Protein AF-A0A2U0S484-F1 (afdb_monomer_lite)

Structure (mmCIF, N/CA/C/O backbone):
data_AF-A0A2U0S484-F1
#
_entry.id   AF-A0A2U0S484-F1
#
loop_
_atom_site.group_PDB
_atom_site.id
_atom_site.type_symbol
_atom_site.label_atom_id
_atom_site.label_alt_id
_atom_site.label_comp_id
_atom_site.label_asym_id
_atom_site.label_entity_id
_atom_site.label_seq_id
_atom_site.pdbx_PDB_ins_code
_atom_site.Cartn_x
_atom_site.Cartn_y
_atom_site.Cartn_z
_atom_site.occupancy
_atom_site.B_iso_or_equiv
_atom_site.auth_seq_id
_atom_site.auth_comp_id
_atom_site.auth_asym_id
_atom_site.auth_atom_id
_atom_site.pdbx_PDB_model_num
ATOM 1 N N . MET A 1 1 ? 23.514 -72.290 -26.189 1.00 37.34 1 MET A N 1
ATOM 2 C CA . MET A 1 1 ? 24.385 -71.288 -25.533 1.00 37.34 1 MET A CA 1
ATOM 3 C C . MET A 1 1 ? 23.561 -70.688 -24.400 1.00 37.34 1 MET A C 1
ATOM 5 O O . MET A 1 1 ? 22.571 -70.046 -24.695 1.00 37.34 1 MET A O 1
ATOM 9 N N . HIS A 1 2 ? 23.658 -71.238 -23.181 1.00 28.98 2 HIS A N 1
ATOM 10 C CA . HIS A 1 2 ? 24.532 -70.747 -22.090 1.00 28.98 2 HIS A CA 1
ATOM 11 C C . HIS A 1 2 ? 24.127 -69.327 -21.635 1.00 28.98 2 HIS A C 1
ATOM 13 O O . HIS A 1 2 ? 24.081 -68.451 -22.483 1.00 28.98 2 HIS A O 1
ATOM 19 N N . LEU A 1 3 ? 23.845 -68.990 -20.368 1.00 30.84 3 LEU A N 1
ATOM 20 C CA . LEU A 1 3 ? 23.994 -69.635 -19.050 1.00 30.84 3 LEU A CA 1
ATOM 21 C C . LEU A 1 3 ? 23.144 -68.823 -18.018 1.00 30.84 3 LEU A C 1
ATOM 23 O O . LEU A 1 3 ? 23.192 -67.601 -18.045 1.00 30.84 3 LEU A O 1
ATOM 27 N N . VAL A 1 4 ? 22.366 -69.517 -17.167 1.00 31.98 4 VAL A N 1
ATOM 28 C CA . VAL A 1 4 ? 22.284 -69.447 -15.672 1.00 31.98 4 VAL A CA 1
ATOM 29 C C . VAL A 1 4 ? 22.325 -68.044 -15.007 1.00 31.98 4 VAL A C 1
ATOM 31 O O . VAL A 1 4 ? 23.333 -67.360 -15.079 1.00 31.98 4 VAL A O 1
ATOM 34 N N . SER A 1 5 ? 21.219 -67.515 -14.449 1.00 33.97 5 SER A N 1
ATOM 35 C CA . SER A 1 5 ? 20.687 -67.648 -13.059 1.00 33.97 5 SER A CA 1
ATOM 36 C C . SER A 1 5 ? 21.625 -67.210 -11.923 1.00 33.97 5 SER A C 1
ATOM 38 O O . SER A 1 5 ? 22.718 -67.739 -11.836 1.00 33.97 5 SER A O 1
ATOM 40 N N . LEU A 1 6 ? 21.120 -66.366 -11.007 1.00 32.03 6 LEU A N 1
ATOM 41 C CA . LEU A 1 6 ? 21.326 -66.332 -9.535 1.00 32.03 6 LEU A CA 1
ATOM 42 C C . LEU A 1 6 ? 20.357 -65.247 -8.979 1.00 32.03 6 LEU A C 1
ATOM 44 O O . LEU A 1 6 ? 20.484 -64.078 -9.322 1.00 32.03 6 LEU A O 1
ATOM 48 N N . SER A 1 7 ? 19.182 -65.612 -8.439 1.00 29.83 7 SER A N 1
ATOM 49 C CA . SER A 1 7 ? 18.863 -65.789 -6.998 1.00 29.83 7 SER A CA 1
ATOM 50 C C . SER A 1 7 ? 19.012 -64.498 -6.164 1.00 29.83 7 SER A C 1
ATOM 52 O O . SER A 1 7 ? 20.121 -64.016 -5.995 1.00 29.83 7 SER A O 1
ATOM 54 N N . LYS A 1 8 ? 17.915 -63.835 -5.765 1.00 32.56 8 LYS A N 1
ATOM 55 C CA . LYS A 1 8 ? 17.052 -64.065 -4.575 1.00 32.56 8 LYS A CA 1
ATOM 56 C C . LYS A 1 8 ? 17.553 -63.372 -3.285 1.00 32.56 8 LYS A C 1
ATOM 58 O O . LYS A 1 8 ? 18.729 -63.430 -2.969 1.00 32.56 8 LYS A O 1
ATOM 63 N N . VAL A 1 9 ? 16.555 -62.884 -2.529 1.00 28.53 9 VAL A N 1
ATOM 64 C CA . VAL A 1 9 ? 16.488 -62.489 -1.099 1.00 28.53 9 VAL A CA 1
ATOM 65 C C . VAL A 1 9 ? 17.175 -61.178 -0.671 1.00 28.53 9 VAL A C 1
ATOM 67 O O . VAL A 1 9 ? 18.394 -61.100 -0.652 1.00 28.53 9 VAL A O 1
ATOM 70 N N . ASN A 1 10 ? 16.399 -60.172 -0.231 1.00 28.20 10 ASN A N 1
ATOM 71 C CA . ASN A 1 10 ? 16.133 -59.990 1.207 1.00 28.20 10 ASN A CA 1
ATOM 72 C C . ASN A 1 10 ? 15.054 -58.927 1.497 1.00 28.20 10 ASN A C 1
ATOM 74 O O . ASN A 1 10 ? 15.231 -57.744 1.217 1.00 28.20 10 ASN A O 1
ATOM 78 N N . GLU A 1 11 ? 13.955 -59.369 2.110 1.00 32.16 11 GLU A N 1
ATOM 79 C CA . GLU A 1 11 ? 13.172 -58.573 3.055 1.00 32.16 11 GLU A CA 1
ATOM 80 C C . GLU A 1 11 ? 13.936 -58.547 4.386 1.00 32.16 11 GLU A C 1
ATOM 82 O O . GLU A 1 11 ? 14.365 -59.602 4.847 1.00 32.16 11 GLU A O 1
ATOM 87 N N . ALA A 1 12 ? 14.105 -57.366 4.986 1.00 29.36 12 ALA A N 1
ATOM 88 C CA . ALA A 1 12 ? 13.895 -57.093 6.415 1.00 29.36 12 ALA A CA 1
ATOM 89 C C . ALA A 1 12 ? 14.585 -55.785 6.842 1.00 29.36 12 ALA A C 1
ATOM 91 O O . ALA A 1 12 ? 15.802 -55.659 6.772 1.00 29.36 12 ALA A O 1
ATOM 92 N N . SER A 1 13 ? 13.747 -54.884 7.363 1.00 27.31 13 SER A N 1
ATOM 93 C CA . SER A 1 13 ? 13.977 -54.006 8.518 1.00 27.31 13 SER A CA 1
ATOM 94 C C . SER A 1 13 ? 15.154 -53.026 8.505 1.00 27.31 13 SER A C 1
ATOM 96 O O . SER A 1 13 ? 16.304 -53.415 8.646 1.00 27.31 13 SER A O 1
ATOM 98 N N . ALA A 1 14 ? 14.840 -51.728 8.576 1.00 24.98 14 ALA A N 1
ATOM 99 C CA . ALA A 1 14 ? 14.858 -50.994 9.852 1.00 24.98 14 ALA A CA 1
ATOM 100 C C . ALA A 1 14 ? 14.893 -49.468 9.633 1.00 24.98 14 ALA A C 1
ATOM 102 O O . ALA A 1 14 ? 15.878 -48.932 9.149 1.00 24.98 14 ALA A O 1
ATOM 103 N N . HIS A 1 15 ? 13.836 -48.813 10.118 1.00 27.77 15 HIS A N 1
ATOM 104 C CA . HIS A 1 15 ? 13.874 -47.583 10.917 1.00 27.77 15 HIS A CA 1
ATOM 105 C C . HIS A 1 15 ? 14.360 -46.232 10.333 1.00 27.77 15 HIS A C 1
ATOM 107 O O . HIS A 1 15 ? 15.432 -46.104 9.759 1.00 27.77 15 HIS A O 1
ATOM 113 N N . VAL A 1 16 ? 13.588 -45.201 10.730 1.00 28.12 16 VAL A N 1
ATOM 114 C CA . VAL A 1 16 ? 13.869 -43.745 10.778 1.00 28.12 16 VAL A CA 1
ATOM 115 C C . VAL A 1 16 ? 13.830 -43.060 9.396 1.00 28.12 16 VAL A C 1
ATOM 117 O O . VAL A 1 16 ? 14.617 -43.378 8.524 1.00 28.12 16 VAL A O 1
ATOM 120 N N . PHE A 1 17 ? 12.916 -42.149 9.050 1.00 26.55 17 PHE A N 1
ATOM 121 C CA . PHE A 1 17 ? 12.371 -41.010 9.788 1.00 26.55 17 PHE A CA 1
ATOM 122 C C . PHE A 1 17 ? 10.887 -40.803 9.447 1.00 26.55 17 PHE A C 1
ATOM 124 O O . PHE A 1 17 ? 10.527 -40.537 8.302 1.00 26.55 17 PHE A O 1
ATOM 131 N N . GLN A 1 18 ? 10.029 -40.886 10.461 1.00 26.14 18 GLN A N 1
ATOM 132 C CA . GLN A 1 18 ? 8.791 -40.117 10.473 1.00 26.14 18 GLN A CA 1
ATOM 133 C C . GLN A 1 18 ? 9.216 -38.654 10.656 1.00 26.14 18 GLN A C 1
ATOM 135 O O . GLN A 1 18 ? 9.802 -38.323 11.684 1.00 26.14 18 GLN A O 1
ATOM 140 N N . GLU A 1 19 ? 8.984 -37.786 9.670 1.00 27.67 19 GLU A N 1
ATOM 141 C CA . GLU A 1 19 ? 8.946 -36.347 9.939 1.00 27.67 19 GLU A CA 1
ATOM 142 C C . GLU A 1 19 ? 7.700 -36.097 10.786 1.00 27.67 19 GLU A C 1
ATOM 144 O O . GLU A 1 19 ? 6.579 -35.971 10.292 1.00 27.67 19 GLU A O 1
ATOM 149 N N . GLU A 1 20 ? 7.903 -36.128 12.100 1.00 26.91 20 GLU A N 1
ATOM 150 C CA . GLU A 1 20 ? 6.959 -35.594 13.060 1.00 26.91 20 GLU A CA 1
ATOM 151 C C . GLU A 1 20 ? 6.693 -34.135 12.687 1.00 26.91 20 GLU A C 1
ATOM 153 O O . GLU A 1 20 ? 7.605 -33.308 12.621 1.00 26.91 20 GLU A O 1
ATOM 158 N N . ALA A 1 21 ? 5.426 -33.820 12.422 1.00 27.61 21 ALA A N 1
ATOM 159 C CA . ALA A 1 21 ? 4.947 -32.453 12.404 1.00 27.61 21 ALA A CA 1
ATOM 160 C C . ALA A 1 21 ? 5.232 -31.857 13.785 1.00 27.61 21 ALA A C 1
ATOM 162 O O . ALA A 1 21 ? 4.485 -32.093 14.733 1.00 27.61 21 ALA A O 1
ATOM 163 N N . HIS A 1 22 ? 6.342 -31.130 13.904 1.00 24.52 22 HIS A N 1
ATOM 164 C CA . HIS A 1 22 ? 6.654 -30.388 15.110 1.00 24.52 22 HIS A CA 1
ATOM 165 C C . HIS A 1 22 ? 5.536 -29.354 15.289 1.00 24.52 22 HIS A C 1
ATOM 167 O O . HIS A 1 22 ? 5.347 -28.514 14.398 1.00 24.52 22 HIS A O 1
ATOM 173 N N . PRO A 1 23 ? 4.733 -29.428 16.365 1.00 27.22 23 PRO A N 1
ATOM 174 C CA . PRO A 1 23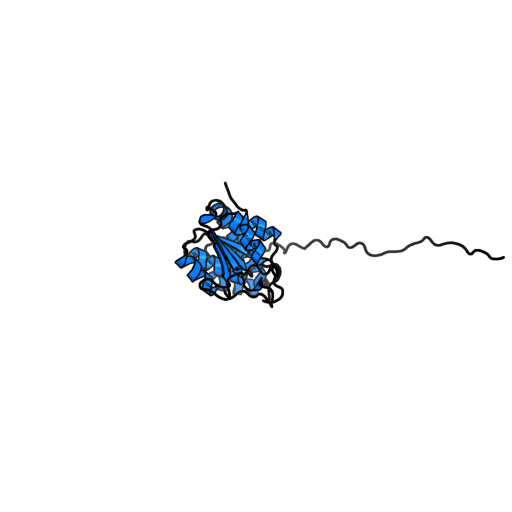 ? 3.745 -28.406 16.638 1.00 27.22 23 PRO A CA 1
ATOM 175 C C . PRO A 1 23 ? 4.499 -27.088 16.728 1.00 27.22 23 PRO A C 1
ATOM 177 O O . PRO A 1 23 ? 5.460 -26.964 17.480 1.00 27.22 23 PRO A O 1
ATOM 180 N N . MET A 1 24 ? 4.091 -26.123 15.914 1.00 27.06 24 MET A N 1
ATOM 181 C CA . MET A 1 24 ? 4.546 -24.751 16.046 1.00 27.06 24 MET A CA 1
ATOM 182 C C . MET A 1 24 ? 4.098 -24.296 17.438 1.00 27.06 24 MET A C 1
ATOM 184 O O . MET A 1 24 ? 2.915 -24.005 17.633 1.00 27.06 24 MET A O 1
ATOM 188 N N . GLU A 1 25 ? 5.006 -24.357 18.418 1.00 29.67 25 GLU A N 1
ATOM 189 C CA . GLU A 1 25 ? 4.759 -23.885 19.776 1.00 29.67 25 GLU A CA 1
ATOM 190 C C . GLU A 1 25 ? 4.254 -22.449 19.667 1.00 29.67 25 GLU A C 1
ATOM 192 O O . GLU A 1 25 ? 4.943 -21.542 19.198 1.00 29.67 25 GLU A O 1
ATOM 197 N N . GLN A 1 26 ? 2.980 -22.268 20.009 1.00 38.16 26 GLN A N 1
ATOM 198 C CA . GLN A 1 26 ? 2.393 -20.946 20.123 1.00 38.16 26 GLN A CA 1
ATOM 199 C C . GLN A 1 26 ? 3.151 -20.243 21.252 1.00 38.16 26 GLN A C 1
ATOM 201 O O . GLN A 1 26 ? 3.225 -20.824 22.337 1.00 38.16 26 GLN A O 1
ATOM 206 N N . PRO A 1 27 ? 3.710 -19.037 21.044 1.00 39.59 27 PRO A N 1
ATOM 207 C CA . PRO A 1 27 ? 4.418 -18.353 22.113 1.00 39.59 27 PRO A CA 1
ATOM 208 C C . PRO A 1 27 ? 3.447 -18.163 23.280 1.00 39.59 27 PRO A C 1
ATOM 210 O O . PRO A 1 27 ? 2.342 -17.635 23.102 1.00 39.59 27 PRO A O 1
ATOM 213 N N . GLU A 1 28 ? 3.836 -18.683 24.447 1.00 42.97 28 GLU A N 1
ATOM 214 C CA . GLU A 1 28 ? 3.011 -18.713 25.651 1.00 42.97 28 GLU A CA 1
ATOM 215 C C . GLU A 1 28 ? 2.421 -17.323 25.924 1.00 42.97 28 GLU A C 1
ATOM 217 O O . GLU A 1 28 ? 3.134 -16.315 25.967 1.00 42.97 28 GLU A O 1
ATOM 222 N N . ASP A 1 29 ? 1.095 -17.265 26.089 1.00 53.41 29 ASP A N 1
ATOM 223 C CA . ASP A 1 29 ? 0.334 -16.036 26.336 1.00 53.41 29 ASP A CA 1
ATOM 224 C C . ASP A 1 29 ? 0.665 -15.507 27.743 1.00 53.41 29 ASP A C 1
ATOM 226 O O . ASP A 1 29 ? -0.089 -15.669 28.703 1.00 53.41 29 ASP A O 1
ATOM 230 N N . SER A 1 30 ? 1.838 -14.887 27.881 1.00 58.06 30 SER A N 1
ATOM 231 C CA . SER A 1 30 ? 2.254 -14.245 29.120 1.00 58.06 30 SER A CA 1
ATOM 232 C C . SER A 1 30 ? 1.305 -13.083 29.428 1.00 58.06 30 SER A C 1
ATOM 234 O O . SER A 1 30 ? 0.803 -12.392 28.534 1.00 58.06 30 SER A O 1
ATOM 236 N N . SER A 1 31 ? 1.069 -12.803 30.713 1.00 60.34 31 SER A N 1
ATOM 237 C CA . SER A 1 31 ? 0.250 -11.663 31.162 1.00 60.34 31 SER A CA 1
ATOM 238 C C . SER A 1 31 ? 0.663 -10.332 30.514 1.00 60.34 31 SER A C 1
ATOM 240 O O . SER A 1 31 ? -0.165 -9.435 30.350 1.00 60.34 31 SER A O 1
ATOM 242 N N . ILE A 1 32 ? 1.925 -10.219 30.093 1.00 57.19 32 ILE A N 1
ATOM 243 C CA . ILE A 1 32 ? 2.482 -9.066 29.388 1.00 57.19 32 ILE A CA 1
ATOM 244 C C . ILE A 1 32 ? 1.986 -9.015 27.941 1.00 57.19 32 ILE A C 1
ATOM 246 O O . ILE A 1 32 ? 1.576 -7.949 27.488 1.00 57.19 32 ILE A O 1
ATOM 250 N N . MET A 1 33 ? 1.919 -10.148 27.238 1.00 50.91 33 MET A N 1
ATOM 251 C CA . MET A 1 33 ? 1.376 -10.227 25.878 1.00 50.91 33 MET A CA 1
ATOM 252 C C . MET A 1 33 ? -0.087 -9.769 25.834 1.00 50.91 33 MET A C 1
ATOM 254 O O . MET A 1 33 ? -0.505 -9.047 24.928 1.00 50.91 33 MET A O 1
ATOM 258 N N . ARG A 1 34 ? -0.865 -10.076 26.877 1.00 59.00 34 ARG A N 1
ATOM 259 C CA . ARG A 1 34 ? -2.235 -9.563 27.034 1.00 59.00 34 ARG A CA 1
ATOM 260 C C . ARG A 1 34 ? -2.278 -8.038 27.166 1.00 59.00 34 ARG A C 1
ATOM 262 O O . ARG A 1 34 ? -3.171 -7.399 26.606 1.00 59.00 34 ARG A O 1
ATOM 269 N N . VAL A 1 35 ? -1.313 -7.447 27.874 1.00 58.59 35 VAL A N 1
ATOM 270 C CA . VAL A 1 35 ? -1.165 -5.990 28.021 1.00 58.59 35 VAL A CA 1
ATOM 271 C C . VAL A 1 35 ? -0.714 -5.352 26.707 1.00 58.59 35 VAL A C 1
ATOM 273 O O . VAL A 1 35 ? -1.331 -4.380 26.282 1.00 58.59 35 VAL A O 1
ATOM 276 N N . VAL A 1 36 ? 0.267 -5.931 26.008 1.00 57.00 36 VAL A N 1
ATOM 277 C CA . VAL A 1 36 ? 0.729 -5.472 24.685 1.00 57.00 36 VAL A CA 1
ATOM 278 C C . VAL A 1 36 ? -0.422 -5.501 23.675 1.00 57.00 36 VAL A C 1
ATOM 280 O O . VAL A 1 36 ? -0.718 -4.479 23.054 1.00 57.00 36 VAL A O 1
ATOM 283 N N . LYS A 1 37 ? -1.168 -6.613 23.598 1.00 52.66 37 LYS A N 1
ATOM 284 C CA . LYS A 1 37 ? -2.382 -6.753 22.771 1.00 52.66 37 LYS A CA 1
ATOM 285 C C . LYS A 1 37 ? -3.449 -5.708 23.119 1.00 52.66 37 LYS A C 1
ATOM 287 O O . LYS A 1 37 ? -4.160 -5.235 22.233 1.00 52.66 37 LYS A O 1
ATOM 292 N N . LYS A 1 38 ? -3.594 -5.342 24.399 1.00 55.78 38 LYS A N 1
ATOM 293 C CA . LYS A 1 38 ? -4.569 -4.338 24.862 1.00 55.78 38 LYS A CA 1
ATOM 294 C C . LYS A 1 38 ? -4.125 -2.914 24.527 1.00 55.78 38 LYS A C 1
ATOM 296 O O . LYS A 1 38 ? -4.958 -2.110 24.119 1.00 55.78 38 LYS A O 1
ATOM 301 N N . ILE A 1 39 ? -2.829 -2.620 24.638 1.00 54.44 39 ILE A N 1
ATOM 302 C CA . ILE A 1 39 ? -2.251 -1.324 24.272 1.00 54.44 39 ILE A CA 1
ATOM 303 C C . ILE A 1 39 ? -2.313 -1.135 22.754 1.00 54.44 39 ILE A C 1
ATOM 305 O O . ILE A 1 39 ? -2.7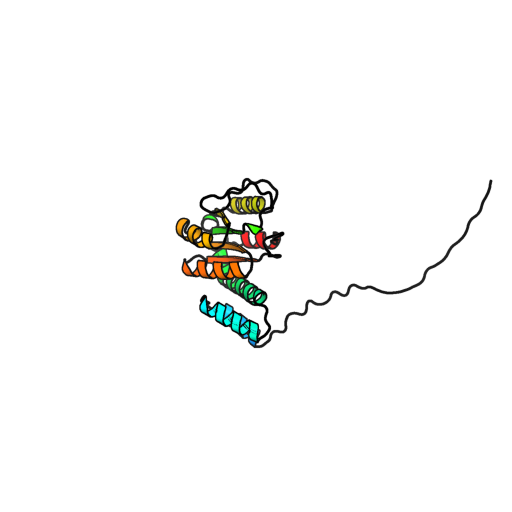84 -0.086 22.326 1.00 54.44 39 ILE A O 1
ATOM 309 N N . ALA A 1 40 ? -1.978 -2.148 21.944 1.00 53.00 40 ALA A N 1
ATOM 310 C CA . ALA A 1 40 ? -2.032 -2.098 20.474 1.00 53.00 40 ALA A CA 1
ATOM 311 C C . ALA A 1 40 ? -3.412 -1.701 19.909 1.00 53.00 40 ALA A C 1
ATOM 313 O O . ALA A 1 40 ? -3.505 -1.124 18.826 1.00 53.00 40 ALA A O 1
ATOM 314 N N . LYS A 1 41 ? -4.493 -1.958 20.659 1.00 44.22 41 LYS A N 1
ATOM 315 C CA . LYS A 1 41 ? -5.867 -1.561 20.304 1.00 44.22 41 LYS A CA 1
ATOM 316 C C . LYS A 1 41 ? -6.172 -0.072 20.517 1.00 44.22 41 LYS A C 1
ATOM 318 O O . LYS A 1 41 ? -7.240 0.384 20.122 1.00 44.22 41 LYS A O 1
ATOM 323 N N . THR A 1 42 ? -5.276 0.696 21.134 1.00 53.72 42 THR A N 1
ATOM 324 C CA . THR A 1 42 ? -5.457 2.140 21.354 1.00 53.72 42 THR A CA 1
ATOM 325 C C . THR A 1 42 ? -4.809 2.972 20.237 1.00 53.72 42 THR A C 1
ATOM 327 O O . THR A 1 42 ? -4.042 2.463 19.416 1.00 53.72 42 THR A O 1
ATOM 330 N N . LYS A 1 43 ? -5.140 4.267 20.142 1.00 53.84 43 LYS A N 1
ATOM 331 C CA . LYS A 1 43 ? -4.436 5.211 19.256 1.00 53.84 43 LYS A CA 1
ATOM 332 C C . LYS A 1 43 ? -3.000 5.395 19.761 1.00 53.84 43 LYS A C 1
ATOM 334 O O . LYS A 1 43 ? -2.739 6.268 20.585 1.00 53.84 43 LYS A O 1
ATOM 339 N N . LEU A 1 44 ? -2.079 4.540 19.319 1.00 63.00 44 LEU A N 1
ATOM 340 C CA . LEU A 1 44 ? -0.663 4.685 19.643 1.00 63.00 44 LEU A CA 1
ATOM 341 C C . LEU A 1 44 ? -0.060 5.865 18.886 1.00 63.00 44 LEU A C 1
ATOM 343 O O . LEU A 1 44 ? -0.053 5.896 17.658 1.00 63.00 44 LEU A O 1
ATOM 347 N N . SER A 1 45 ? 0.521 6.793 19.637 1.00 60.06 45 SER A N 1
ATOM 348 C CA . SER A 1 45 ? 1.425 7.805 19.105 1.00 60.06 45 SER A CA 1
ATOM 349 C C . SER A 1 45 ? 2.820 7.228 18.843 1.00 60.06 45 SER A C 1
ATOM 351 O O . SER A 1 45 ? 3.185 6.178 19.376 1.00 60.06 45 SER A O 1
ATOM 353 N N . SER A 1 46 ? 3.646 7.955 18.087 1.00 55.38 46 SER A N 1
ATOM 354 C CA . SER A 1 46 ? 5.067 7.622 17.885 1.00 55.38 46 SER A CA 1
ATOM 355 C C . SER A 1 46 ? 5.837 7.429 19.201 1.00 55.38 46 SER A C 1
ATOM 357 O O . SER A 1 46 ? 6.683 6.547 19.308 1.00 55.38 46 SER A O 1
ATOM 359 N N . LEU A 1 47 ? 5.499 8.196 20.241 1.00 54.41 47 LEU A N 1
ATOM 360 C CA . LEU A 1 47 ? 6.082 8.054 21.578 1.00 54.41 47 LEU A CA 1
ATOM 361 C C . LEU A 1 47 ? 5.644 6.756 22.282 1.00 54.41 47 LEU A C 1
ATOM 363 O O . LEU A 1 47 ? 6.415 6.178 23.046 1.00 54.41 47 LEU A O 1
ATOM 367 N N . ALA A 1 48 ? 4.415 6.292 22.037 1.00 63.12 48 ALA A N 1
ATOM 368 C CA . ALA A 1 48 ? 3.926 5.026 22.577 1.00 63.12 48 ALA A CA 1
ATOM 369 C C . ALA A 1 48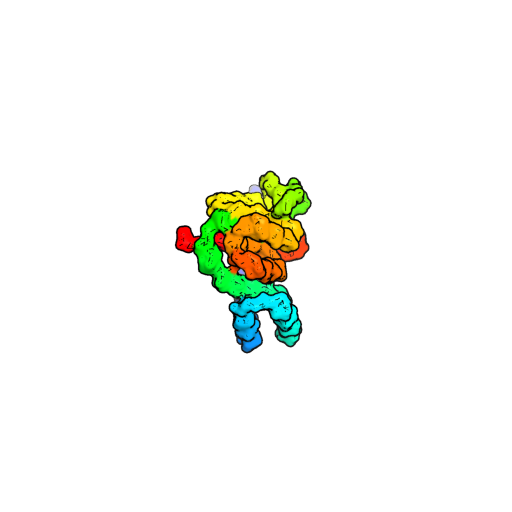 ? 4.627 3.825 21.924 1.00 63.12 48 ALA A C 1
ATOM 371 O O . ALA A 1 48 ? 4.915 2.856 22.619 1.00 63.12 48 ALA A O 1
ATOM 372 N N . ILE A 1 49 ? 4.959 3.919 20.631 1.00 61.97 49 ILE A N 1
ATOM 373 C CA . ILE A 1 49 ? 5.737 2.898 19.913 1.00 61.97 49 ILE A CA 1
ATOM 374 C C . ILE A 1 49 ? 7.140 2.776 20.518 1.00 61.97 49 ILE A C 1
ATOM 376 O O . ILE A 1 49 ? 7.506 1.690 20.949 1.00 61.97 49 ILE A O 1
ATOM 380 N N . HIS A 1 50 ? 7.866 3.885 20.697 1.00 65.00 50 HIS A N 1
ATOM 381 C CA . HIS 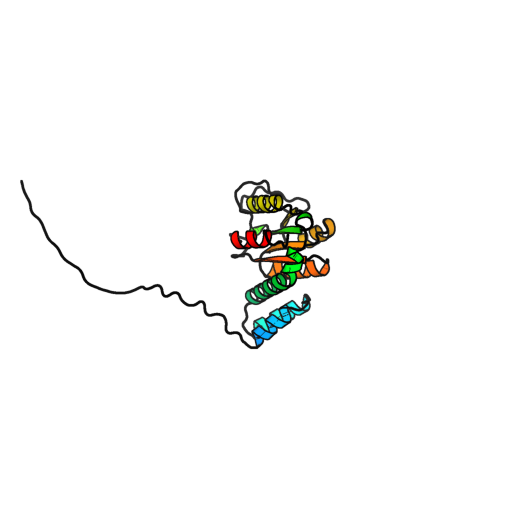A 1 50 ? 9.187 3.847 21.339 1.00 65.00 50 HIS A CA 1
ATOM 382 C C . HIS A 1 50 ? 9.161 3.297 22.770 1.00 65.00 50 HIS A C 1
ATOM 384 O O . HIS A 1 50 ? 10.060 2.566 23.182 1.00 65.00 50 HIS A O 1
ATOM 390 N N . LYS A 1 51 ? 8.119 3.614 23.550 1.00 64.19 51 LYS A N 1
ATOM 391 C CA . LYS A 1 51 ? 7.949 3.023 24.887 1.00 64.19 51 LYS A CA 1
ATOM 392 C C . LYS A 1 51 ? 7.668 1.523 24.821 1.00 64.19 51 LYS A C 1
ATOM 394 O O . LYS A 1 51 ? 8.144 0.793 25.684 1.00 64.19 51 LYS A O 1
ATOM 399 N N . LEU A 1 52 ? 6.914 1.061 23.826 1.00 66.12 52 LEU A N 1
ATOM 400 C CA . LEU A 1 52 ? 6.664 -0.363 23.625 1.00 66.12 52 LEU A CA 1
ATOM 401 C C . LEU A 1 52 ? 7.907 -1.108 23.153 1.00 66.12 52 LEU A C 1
ATOM 403 O O . LEU A 1 52 ? 8.141 -2.188 23.666 1.00 66.12 52 LEU A O 1
ATOM 407 N N . GLU A 1 53 ? 8.726 -0.532 22.275 1.00 65.38 53 GLU A N 1
ATOM 408 C CA . GLU A 1 53 ? 10.026 -1.099 21.882 1.00 65.38 53 GLU A CA 1
ATOM 409 C C . GLU A 1 53 ? 10.929 -1.281 23.112 1.00 65.38 53 GLU A C 1
ATOM 411 O O . GLU A 1 53 ? 11.470 -2.358 23.357 1.00 65.38 53 GLU A O 1
ATOM 416 N N . GLN A 1 54 ? 11.030 -0.248 23.957 1.00 67.25 54 GLN A N 1
ATOM 417 C CA . GLN A 1 54 ? 11.809 -0.314 25.198 1.00 67.25 54 GLN A CA 1
ATOM 418 C C . GLN A 1 54 ? 11.277 -1.358 26.190 1.00 67.25 54 GLN A C 1
ATOM 420 O O . GLN A 1 54 ? 12.063 -1.960 26.922 1.00 67.25 54 GLN A O 1
ATOM 425 N N . LEU A 1 55 ? 9.958 -1.553 26.253 1.00 64.50 55 LEU A N 1
ATOM 426 C CA . LEU A 1 55 ? 9.337 -2.569 27.103 1.00 64.50 55 LEU A CA 1
ATOM 427 C C . LEU A 1 55 ? 9.483 -3.979 26.515 1.00 64.50 55 LEU A C 1
ATOM 429 O O . LEU A 1 55 ? 9.805 -4.894 27.263 1.00 64.50 55 LEU A O 1
ATOM 433 N N . ALA A 1 56 ? 9.304 -4.151 25.206 1.00 66.31 56 ALA A N 1
ATOM 434 C CA . ALA A 1 56 ? 9.469 -5.418 24.494 1.00 66.31 56 ALA A CA 1
ATOM 435 C C . ALA A 1 56 ? 10.894 -5.962 24.651 1.00 66.31 56 ALA A C 1
ATOM 437 O O . ALA A 1 56 ? 11.061 -7.101 25.080 1.00 66.31 56 ALA A O 1
ATOM 438 N N . ASN A 1 57 ? 11.906 -5.103 24.484 1.00 64.31 57 ASN A N 1
ATOM 439 C CA . ASN A 1 57 ? 13.310 -5.463 24.707 1.00 64.31 57 ASN A CA 1
ATOM 440 C C . ASN A 1 57 ? 13.591 -5.934 26.143 1.00 64.31 57 ASN A C 1
ATOM 442 O O . ASN A 1 57 ? 14.431 -6.801 26.359 1.00 64.31 57 ASN A O 1
ATOM 446 N N . LYS A 1 58 ? 12.887 -5.390 27.145 1.00 65.00 58 LYS A N 1
ATOM 447 C CA . LYS A 1 58 ? 13.033 -5.820 28.549 1.00 65.00 58 LYS A CA 1
ATOM 448 C C . LYS A 1 58 ? 12.363 -7.160 28.848 1.00 65.00 58 LYS A C 1
ATOM 450 O O . LYS A 1 58 ? 12.698 -7.777 29.852 1.00 65.00 58 LYS A O 1
ATOM 455 N N . VAL A 1 59 ? 11.409 -7.576 28.019 1.00 63.94 59 VAL A N 1
ATOM 456 C CA . VAL A 1 59 ? 10.631 -8.815 28.183 1.00 63.94 59 VAL A CA 1
ATOM 457 C C . VAL A 1 59 ? 11.088 -9.894 27.186 1.00 63.94 59 VAL A C 1
ATOM 459 O O . VAL A 1 59 ? 10.587 -11.010 27.221 1.00 63.94 59 VAL A O 1
ATOM 462 N N . GLY A 1 60 ? 12.077 -9.595 26.336 1.00 64.19 60 GLY A N 1
ATOM 463 C CA . GLY A 1 60 ? 12.630 -10.537 25.359 1.00 64.19 60 GLY A CA 1
ATOM 464 C C . GLY A 1 60 ? 11.739 -10.762 24.135 1.00 64.19 60 GLY A C 1
ATOM 465 O O . GLY A 1 60 ? 11.870 -11.787 23.480 1.00 64.19 60 GLY A O 1
ATOM 466 N N . VAL A 1 61 ? 10.827 -9.831 23.838 1.00 69.12 61 VAL A N 1
ATOM 467 C CA . VAL A 1 61 ? 10.024 -9.858 22.606 1.00 69.12 61 VAL A CA 1
ATOM 468 C C . VAL A 1 61 ? 10.797 -9.133 21.510 1.00 69.12 61 VAL A C 1
ATOM 470 O O . VAL A 1 61 ? 11.166 -7.969 21.684 1.00 69.12 61 VAL A O 1
ATOM 473 N N . GLU A 1 62 ? 11.010 -9.804 20.381 1.00 76.00 62 GLU A N 1
ATOM 474 C CA . GLU A 1 62 ? 11.689 -9.230 19.219 1.00 76.00 62 GLU A CA 1
ATOM 475 C C . GLU A 1 62 ? 10.893 -8.041 18.649 1.00 76.00 62 GLU A C 1
ATOM 477 O O . GLU A 1 62 ? 9.673 -8.106 18.472 1.00 76.00 62 GLU A O 1
ATOM 482 N N . GLU A 1 63 ? 11.582 -6.946 18.305 1.00 79.00 63 GLU A N 1
ATOM 483 C CA . GLU A 1 63 ? 10.972 -5.711 17.771 1.00 79.00 63 GLU A CA 1
ATOM 484 C C . GLU A 1 63 ? 10.045 -5.998 16.573 1.00 79.00 63 GLU A C 1
ATOM 486 O O . GLU A 1 63 ? 8.960 -5.424 16.440 1.00 79.00 63 GLU A O 1
ATOM 491 N N . LYS A 1 64 ? 10.450 -6.945 15.719 1.00 82.50 64 LYS A N 1
ATOM 492 C CA . LYS A 1 64 ? 9.680 -7.379 14.553 1.00 82.50 64 LYS A CA 1
ATOM 493 C C . LYS A 1 64 ? 8.319 -7.966 14.937 1.00 82.50 64 LYS A C 1
ATOM 495 O O . LYS A 1 64 ? 7.323 -7.573 14.332 1.00 82.50 64 LYS A O 1
ATOM 500 N N . GLU A 1 65 ? 8.273 -8.840 15.940 1.00 83.00 65 GLU A N 1
ATOM 501 C CA . GLU A 1 65 ? 7.040 -9.492 16.405 1.00 83.00 65 GLU A CA 1
ATOM 502 C C . GLU A 1 65 ? 6.052 -8.456 16.962 1.00 83.00 65 GLU A C 1
ATOM 504 O O . GLU A 1 65 ? 4.853 -8.486 16.673 1.00 83.00 65 GLU A O 1
ATOM 509 N N . LEU A 1 66 ? 6.563 -7.459 17.692 1.00 84.00 66 LEU A N 1
ATOM 510 C CA . LEU A 1 66 ? 5.752 -6.351 18.194 1.00 84.00 66 LEU A CA 1
ATOM 511 C C . LEU A 1 66 ? 5.106 -5.548 17.052 1.00 84.00 66 LEU A C 1
ATOM 513 O O . LEU A 1 66 ? 3.922 -5.201 17.127 1.00 84.00 66 LEU A O 1
ATOM 517 N N . PHE A 1 67 ? 5.865 -5.235 15.998 1.00 86.88 67 PHE A N 1
ATOM 518 C CA . PHE A 1 67 ? 5.329 -4.516 14.842 1.00 86.88 67 PHE A CA 1
ATOM 519 C C . PHE A 1 67 ? 4.318 -5.350 14.056 1.00 86.88 67 PHE A C 1
ATOM 521 O O . PHE A 1 67 ? 3.295 -4.811 13.634 1.00 86.88 67 PHE A O 1
ATOM 528 N N . GLU A 1 68 ? 4.561 -6.650 13.890 1.00 88.06 68 GLU A N 1
ATOM 529 C CA . GLU A 1 68 ? 3.620 -7.563 13.235 1.00 88.06 68 GLU A CA 1
ATOM 530 C C . GLU A 1 68 ? 2.280 -7.594 13.983 1.00 88.06 68 GLU A C 1
ATOM 532 O O . GLU A 1 68 ? 1.224 -7.350 13.390 1.00 88.06 68 GLU A O 1
ATOM 537 N N . LEU A 1 69 ? 2.321 -7.753 15.310 1.00 85.75 69 LEU A N 1
ATOM 538 C CA . LEU A 1 69 ? 1.129 -7.737 16.155 1.00 85.75 69 LEU A CA 1
ATOM 539 C C . LEU A 1 69 ? 0.380 -6.396 16.089 1.00 85.75 69 LEU A C 1
ATOM 541 O O . LEU A 1 69 ? -0.858 -6.366 16.079 1.00 85.75 69 LEU A O 1
ATOM 545 N N . TYR A 1 70 ? 1.110 -5.279 16.040 1.00 88.12 70 TYR A N 1
ATOM 546 C CA . TYR A 1 70 ? 0.513 -3.955 15.870 1.00 88.12 70 TYR A CA 1
ATOM 547 C C . TYR A 1 70 ? -0.255 -3.855 14.548 1.00 88.12 70 TYR A C 1
ATOM 549 O O . TYR A 1 70 ? -1.413 -3.424 14.542 1.00 88.12 70 TYR A O 1
ATOM 557 N N . VAL A 1 71 ? 0.368 -4.268 13.439 1.00 91.56 71 VAL A N 1
ATOM 558 C CA . VAL A 1 71 ? -0.241 -4.226 12.102 1.00 91.56 71 VAL A CA 1
ATOM 559 C C . VAL A 1 71 ? -1.508 -5.073 12.071 1.00 91.56 71 VAL A C 1
ATOM 561 O O . VAL A 1 71 ? -2.551 -4.595 11.627 1.00 91.56 71 VAL A O 1
ATOM 564 N N . GLU A 1 72 ? -1.474 -6.288 12.615 1.00 90.94 72 GLU A N 1
ATOM 565 C CA . GLU A 1 72 ? -2.662 -7.140 12.695 1.00 90.94 72 GLU A CA 1
ATOM 566 C C . GLU A 1 72 ? -3.790 -6.524 13.527 1.00 90.94 72 GLU A C 1
ATOM 568 O O . GLU A 1 72 ? -4.966 -6.596 13.156 1.00 90.94 72 GLU A O 1
ATOM 573 N N . ALA A 1 73 ? -3.455 -5.925 14.674 1.00 88.81 73 ALA A N 1
ATOM 574 C CA . ALA A 1 73 ? -4.435 -5.266 15.526 1.00 88.81 73 ALA A CA 1
ATOM 575 C C . ALA A 1 73 ? -5.103 -4.089 14.802 1.00 88.81 73 ALA A C 1
ATOM 577 O O . ALA A 1 73 ? -6.330 -3.964 14.858 1.00 88.81 73 ALA A O 1
ATOM 578 N N . LYS A 1 74 ? -4.323 -3.270 14.086 1.00 92.69 74 LYS A N 1
ATOM 579 C CA . LYS A 1 74 ? -4.838 -2.159 13.276 1.00 92.69 74 LYS A CA 1
ATOM 580 C C . LYS A 1 74 ? -5.679 -2.632 12.103 1.00 92.69 74 LYS A C 1
ATOM 582 O O . LYS A 1 74 ? -6.778 -2.113 11.924 1.00 92.69 74 LYS A O 1
ATOM 587 N N . ASN A 1 75 ? -5.226 -3.652 11.377 1.00 95.50 75 ASN A N 1
ATOM 588 C CA . ASN A 1 75 ? -5.987 -4.247 10.285 1.00 95.50 75 ASN A CA 1
ATOM 589 C C . ASN A 1 75 ? -7.362 -4.717 10.763 1.00 95.50 75 ASN A C 1
ATOM 591 O O . ASN A 1 75 ? -8.373 -4.309 10.199 1.00 95.50 75 ASN A O 1
ATOM 595 N N . ARG A 1 76 ? -7.427 -5.491 11.856 1.00 93.38 76 ARG A N 1
ATOM 596 C CA . ARG A 1 76 ? -8.711 -5.924 12.435 1.00 93.38 76 ARG A CA 1
ATOM 597 C C . ARG A 1 76 ? -9.593 -4.739 12.829 1.00 93.38 76 ARG A C 1
ATOM 599 O O . ARG A 1 76 ? -10.775 -4.733 12.514 1.00 93.38 76 ARG A O 1
ATOM 606 N N . ALA A 1 77 ? -9.024 -3.726 13.482 1.00 90.94 77 ALA A N 1
ATOM 607 C CA . ALA A 1 77 ? -9.773 -2.556 13.943 1.00 90.94 77 ALA A CA 1
ATOM 608 C C . ALA A 1 77 ? -10.293 -1.653 12.809 1.00 90.94 77 ALA A C 1
ATOM 610 O O . ALA A 1 77 ? -11.178 -0.835 13.043 1.00 90.94 77 ALA A O 1
ATOM 611 N N . GLN A 1 78 ? -9.716 -1.738 11.609 1.00 95.75 78 GLN A N 1
ATOM 612 C CA . GLN A 1 78 ? -10.087 -0.919 10.451 1.00 95.75 78 GLN A CA 1
ATOM 613 C C . GLN A 1 78 ? -10.768 -1.727 9.340 1.00 95.75 78 GLN A C 1
ATOM 615 O O . GLN A 1 78 ? -11.084 -1.157 8.295 1.00 95.75 78 GLN A O 1
ATOM 620 N N . LEU A 1 79 ? -10.977 -3.034 9.537 1.00 96.31 79 LEU A N 1
ATOM 621 C CA . LEU A 1 79 ? -11.429 -3.946 8.489 1.00 96.31 79 LEU A CA 1
ATOM 622 C C . LEU A 1 79 ? -12.793 -3.533 7.931 1.00 96.31 79 LEU A C 1
ATOM 624 O O . LEU A 1 79 ? -12.913 -3.332 6.727 1.00 96.31 79 LEU A O 1
ATOM 628 N N . ASP A 1 80 ? -13.781 -3.320 8.799 1.00 96.75 80 ASP A N 1
ATOM 629 C CA . ASP A 1 80 ? -15.152 -2.995 8.383 1.00 96.75 80 ASP A CA 1
ATOM 630 C C . ASP A 1 80 ? -15.230 -1.641 7.666 1.00 96.75 80 ASP A C 1
ATOM 632 O O . ASP A 1 80 ? -15.902 -1.497 6.641 1.00 96.75 80 ASP A O 1
ATOM 636 N N . SER A 1 81 ? -14.495 -0.642 8.168 1.00 97.69 81 SER A N 1
ATOM 637 C CA . SER A 1 81 ? -14.419 0.684 7.547 1.00 97.69 81 SER A CA 1
ATOM 638 C C . SER A 1 81 ? -13.720 0.633 6.187 1.00 97.69 81 SER A C 1
ATOM 640 O O . SER A 1 81 ? -14.163 1.280 5.237 1.00 97.69 81 SER A O 1
ATOM 642 N N . PHE A 1 82 ? -12.652 -0.162 6.063 1.00 98.44 82 PHE A N 1
ATOM 643 C CA . PHE A 1 82 ? -11.963 -0.367 4.791 1.00 98.44 82 PHE A CA 1
ATOM 644 C C . PHE A 1 82 ? -12.871 -1.087 3.790 1.00 98.44 82 PHE A C 1
ATOM 646 O O . PHE A 1 82 ? -13.019 -0.622 2.661 1.00 98.44 82 PHE A O 1
ATOM 653 N N . ALA A 1 83 ? -13.524 -2.169 4.222 1.00 98.12 83 ALA A N 1
ATOM 654 C CA . ALA A 1 83 ? -14.435 -2.971 3.412 1.00 98.12 83 ALA A CA 1
ATOM 655 C C . ALA A 1 83 ? -15.644 -2.168 2.914 1.00 98.12 83 ALA A C 1
ATOM 657 O O . ALA A 1 83 ? -16.072 -2.361 1.782 1.00 98.12 83 ALA A O 1
ATOM 658 N N . SER A 1 84 ? -16.133 -1.219 3.715 1.00 98.19 84 SER A N 1
ATOM 659 C CA . SER A 1 84 ? -17.261 -0.348 3.359 1.00 98.19 84 SER A CA 1
ATOM 660 C C . SER A 1 84 ? -16.867 0.873 2.520 1.00 98.19 84 SER A C 1
ATOM 662 O O . SER A 1 84 ? -17.736 1.612 2.062 1.00 98.19 84 SER A O 1
ATOM 664 N N . THR A 1 85 ? -15.572 1.122 2.304 1.00 98.38 85 THR A N 1
ATOM 665 C CA . THR A 1 85 ? -15.109 2.229 1.454 1.00 98.38 85 THR A CA 1
ATOM 666 C C . THR A 1 85 ? -15.171 1.803 -0.017 1.00 98.38 85 THR A C 1
ATOM 668 O O . THR A 1 85 ? -14.582 0.788 -0.342 1.00 98.38 85 THR A O 1
ATOM 671 N N . PRO A 1 86 ? -15.790 2.523 -0.957 1.00 98.25 86 PRO A N 1
ATOM 672 C CA . PRO A 1 86 ? -15.784 2.141 -2.376 1.00 98.25 86 PRO A CA 1
ATOM 673 C C . PRO A 1 86 ? -14.373 2.051 -2.983 1.00 98.25 86 PRO A C 1
ATOM 675 O O . PRO A 1 86 ? -13.512 2.870 -2.664 1.00 98.25 86 PRO A O 1
ATOM 678 N N . TYR A 1 87 ? -14.125 1.100 -3.895 1.00 98.56 87 TYR A N 1
ATOM 679 C CA . TYR A 1 87 ? -12.805 0.898 -4.521 1.00 98.56 87 TYR A CA 1
ATOM 680 C C . TYR A 1 87 ? -12.219 2.164 -5.162 1.00 98.56 87 TYR A C 1
ATOM 682 O O . TYR A 1 87 ? -11.038 2.462 -4.974 1.00 98.56 87 TYR A O 1
ATOM 690 N N . ASN A 1 88 ? -13.044 2.962 -5.838 1.00 98.38 88 ASN A N 1
ATOM 691 C CA . ASN A 1 88 ? -12.635 4.221 -6.474 1.00 98.38 88 ASN A CA 1
ATOM 692 C C . ASN A 1 88 ? -12.254 5.334 -5.473 1.00 98.38 88 ASN A C 1
ATOM 694 O O . ASN A 1 88 ? -11.785 6.397 -5.880 1.00 98.38 88 ASN A O 1
ATOM 698 N N . GLU A 1 89 ? -12.400 5.086 -4.171 1.00 98.56 89 GLU A N 1
ATOM 699 C CA . GLU A 1 89 ? -11.922 5.936 -3.078 1.00 98.56 89 GLU A CA 1
ATOM 700 C C . GLU A 1 89 ? -10.729 5.314 -2.326 1.00 98.56 89 GLU A C 1
ATOM 702 O O . GLU A 1 89 ? -10.203 5.925 -1.390 1.00 98.56 89 GLU A O 1
ATOM 707 N N . ARG A 1 90 ? -10.262 4.130 -2.753 1.00 98.69 90 ARG A N 1
ATOM 708 C CA . ARG A 1 90 ? -9.102 3.423 -2.194 1.00 98.69 90 ARG A CA 1
ATOM 709 C C . ARG A 1 90 ? -7.871 3.554 -3.085 1.00 98.69 90 ARG A C 1
ATOM 711 O O . ARG A 1 90 ? -7.968 3.503 -4.310 1.00 98.69 90 ARG A O 1
ATOM 718 N N . ILE A 1 91 ? -6.692 3.614 -2.477 1.00 98.81 91 ILE A N 1
ATOM 719 C CA . ILE A 1 91 ? -5.408 3.463 -3.181 1.00 98.81 91 ILE A CA 1
ATOM 720 C C . ILE A 1 91 ? -4.624 2.255 -2.664 1.00 98.81 91 ILE A C 1
ATOM 722 O O . ILE A 1 91 ? -4.870 1.762 -1.563 1.00 98.81 91 ILE A O 1
ATOM 726 N N . VAL A 1 92 ? -3.660 1.797 -3.461 1.00 98.75 92 VAL A N 1
ATOM 727 C CA . VAL A 1 92 ? -2.687 0.771 -3.068 1.00 98.75 92 VAL A CA 1
ATOM 728 C C . VAL A 1 92 ? -1.278 1.346 -3.134 1.00 98.75 92 VAL A C 1
ATOM 730 O O . VAL A 1 92 ? -0.904 1.967 -4.132 1.00 98.75 92 VAL A O 1
ATOM 733 N N . LEU A 1 93 ? -0.490 1.117 -2.088 1.00 98.69 93 LEU A N 1
ATOM 734 C CA . LEU A 1 93 ? 0.906 1.529 -1.992 1.00 98.69 93 LEU A CA 1
ATOM 735 C C . LEU A 1 93 ? 1.795 0.285 -1.957 1.00 98.69 93 LEU A C 1
ATOM 737 O O . LEU A 1 93 ? 1.701 -0.534 -1.045 1.00 98.69 93 LEU A O 1
ATOM 741 N N . LEU A 1 94 ? 2.651 0.142 -2.965 1.00 97.88 94 LEU A N 1
ATOM 742 C CA . LEU A 1 94 ? 3.580 -0.972 -3.122 1.00 97.88 94 LEU A CA 1
ATOM 743 C C . LEU A 1 94 ? 5.017 -0.508 -2.856 1.00 97.88 94 LEU A C 1
ATOM 745 O O . LEU A 1 94 ? 5.362 0.623 -3.210 1.00 97.88 94 LEU A O 1
ATOM 749 N N . PRO A 1 95 ? 5.889 -1.363 -2.302 1.00 95.62 95 PRO A N 1
ATOM 750 C CA . PRO A 1 95 ? 7.272 -1.007 -2.053 1.00 95.62 95 PRO A CA 1
ATOM 751 C C . PRO A 1 95 ? 8.114 -1.264 -3.308 1.00 95.62 95 PRO A C 1
ATOM 753 O O . PRO A 1 95 ? 7.905 -2.247 -4.027 1.00 95.62 95 PRO A O 1
ATOM 756 N N . GLN A 1 96 ? 9.131 -0.430 -3.546 1.00 93.69 96 GLN A N 1
ATOM 757 C CA . GLN A 1 96 ? 10.103 -0.667 -4.622 1.00 93.69 96 GLN A CA 1
ATOM 758 C C . GLN A 1 96 ? 10.802 -2.029 -4.517 1.00 93.69 96 GLN A C 1
ATOM 760 O O . GLN A 1 96 ? 11.223 -2.565 -5.536 1.00 93.69 96 GLN A O 1
ATOM 765 N N . CYS A 1 97 ? 10.878 -2.609 -3.316 1.00 91.06 97 CYS A N 1
ATOM 766 C CA . CYS A 1 97 ? 11.524 -3.893 -3.055 1.00 91.06 97 CYS A CA 1
ATOM 767 C C . CYS A 1 97 ? 10.881 -5.067 -3.817 1.00 91.06 97 CYS A C 1
ATOM 769 O O . CYS A 1 97 ? 11.539 -6.075 -4.034 1.00 91.06 97 CYS A O 1
ATOM 771 N N . LEU A 1 98 ? 9.621 -4.945 -4.264 1.00 92.94 98 LEU A N 1
ATOM 772 C CA . LEU A 1 98 ? 8.985 -5.954 -5.124 1.00 92.94 98 LEU A CA 1
ATOM 773 C C . LEU A 1 98 ? 9.487 -5.924 -6.575 1.00 92.94 98 LEU A C 1
ATOM 775 O O . LEU A 1 98 ? 9.141 -6.810 -7.355 1.00 92.94 98 LEU A O 1
ATOM 779 N N . ARG A 1 99 ? 10.245 -4.900 -6.984 1.00 94.25 99 ARG A N 1
ATOM 780 C CA . ARG A 1 99 ? 10.783 -4.811 -8.345 1.00 94.25 99 ARG A CA 1
ATOM 781 C C . ARG A 1 99 ? 11.897 -5.832 -8.544 1.00 94.25 99 ARG A C 1
ATOM 783 O O . ARG A 1 99 ? 12.737 -6.040 -7.676 1.00 94.25 99 ARG A O 1
ATOM 790 N N . ALA A 1 100 ? 11.954 -6.391 -9.748 1.00 93.12 100 ALA A N 1
ATOM 791 C CA . ALA A 1 100 ? 13.150 -7.081 -10.211 1.00 93.12 100 ALA A CA 1
ATOM 792 C C . ALA A 1 100 ? 14.331 -6.100 -10.309 1.00 93.12 100 ALA A C 1
ATOM 794 O O . ALA A 1 100 ? 14.138 -4.914 -10.596 1.00 93.12 100 ALA A O 1
ATOM 795 N N . LYS A 1 101 ? 15.553 -6.605 -10.117 1.00 91.12 101 LYS A N 1
ATOM 796 C CA . LYS A 1 101 ? 16.796 -5.815 -10.179 1.00 91.12 101 LYS A CA 1
ATOM 797 C C . LYS A 1 101 ? 16.961 -5.069 -11.511 1.00 91.12 101 LYS A C 1
ATOM 799 O O . LYS A 1 101 ? 17.474 -3.960 -11.538 1.00 91.12 101 LYS A O 1
ATOM 804 N N . ASP A 1 102 ? 16.494 -5.665 -12.600 1.00 93.38 102 ASP A N 1
ATOM 805 C CA . ASP A 1 102 ? 16.560 -5.173 -13.978 1.00 93.38 102 ASP A CA 1
ATOM 806 C C . ASP A 1 102 ? 15.203 -4.622 -14.473 1.00 93.38 102 ASP A C 1
ATOM 808 O O . ASP A 1 102 ? 14.870 -4.676 -15.665 1.00 93.38 102 ASP A O 1
ATOM 812 N N . CYS A 1 103 ? 14.379 -4.129 -13.541 1.00 95.88 103 CYS A N 1
ATOM 813 C CA . CYS A 1 103 ? 13.084 -3.525 -13.833 1.00 95.88 103 CYS A CA 1
ATOM 814 C C . CYS A 1 103 ? 13.260 -2.146 -14.502 1.00 95.88 103 CYS A C 1
ATOM 816 O O . CYS A 1 103 ? 13.765 -1.232 -13.842 1.00 95.88 103 CYS A O 1
ATOM 818 N N . PRO A 1 104 ? 12.749 -1.939 -15.735 1.00 97.00 104 PRO A N 1
ATOM 819 C CA . PRO A 1 104 ? 12.936 -0.710 -16.516 1.00 97.00 104 PRO A CA 1
ATOM 820 C C . PRO A 1 104 ? 12.017 0.445 -16.073 1.00 97.00 104 PRO A C 1
ATOM 822 O O . PRO A 1 104 ? 11.793 1.386 -16.825 1.00 97.00 104 PRO A O 1
ATOM 825 N N . ALA A 1 105 ? 11.396 0.348 -14.894 1.00 97.38 105 ALA A N 1
ATOM 826 C CA . ALA A 1 105 ? 10.519 1.395 -14.385 1.00 97.38 105 ALA A CA 1
ATOM 827 C C . ALA A 1 105 ? 11.320 2.661 -14.051 1.00 97.38 105 ALA A C 1
ATOM 829 O O . ALA A 1 105 ? 12.327 2.600 -13.343 1.00 97.38 105 ALA A O 1
ATOM 830 N N . GLU A 1 106 ? 10.817 3.797 -14.516 1.00 96.88 106 GLU A N 1
ATOM 831 C CA . GLU A 1 106 ? 11.378 5.125 -14.272 1.00 96.88 106 GLU A CA 1
ATOM 832 C C . GLU A 1 106 ? 10.648 5.785 -13.108 1.00 96.88 106 GLU A C 1
ATOM 834 O O . GLU A 1 106 ? 9.497 5.451 -12.815 1.00 96.88 106 GLU A O 1
ATOM 839 N N . ILE A 1 107 ? 11.319 6.702 -12.419 1.00 96.44 107 ILE A N 1
ATOM 840 C CA . ILE A 1 107 ? 10.712 7.446 -11.321 1.00 96.44 107 ILE A CA 1
ATOM 841 C C . ILE A 1 107 ? 9.910 8.633 -11.873 1.00 96.44 107 ILE A C 1
ATOM 843 O O . ILE A 1 107 ? 10.444 9.478 -12.583 1.00 96.44 107 ILE A O 1
ATOM 847 N N . GLY A 1 108 ? 8.622 8.678 -11.545 1.00 96.00 108 GLY A N 1
ATOM 848 C CA . GLY A 1 108 ? 7.709 9.782 -11.831 1.00 96.00 108 GLY A CA 1
ATOM 849 C C . GLY A 1 108 ? 7.256 10.496 -10.553 1.00 96.00 108 GLY A C 1
ATOM 850 O O . GLY A 1 108 ? 7.791 10.273 -9.463 1.00 96.00 108 GLY A O 1
ATOM 851 N N . LYS A 1 109 ? 6.217 11.337 -10.667 1.00 95.50 109 LYS A N 1
ATOM 852 C CA . LYS A 1 109 ? 5.715 12.184 -9.562 1.00 95.50 109 LYS A CA 1
ATOM 853 C C . LYS A 1 109 ? 5.345 11.385 -8.302 1.00 95.50 109 LYS A C 1
ATOM 855 O O . LYS A 1 109 ? 5.641 11.813 -7.191 1.00 95.50 109 LYS A O 1
ATOM 860 N N . TYR A 1 110 ? 4.682 10.241 -8.476 1.00 97.25 110 TYR A N 1
ATOM 861 C CA . TYR A 1 110 ? 4.168 9.404 -7.382 1.00 97.25 110 TYR A CA 1
ATOM 862 C C . TYR A 1 110 ? 4.930 8.079 -7.227 1.00 97.25 110 TYR A C 1
ATOM 864 O O . TYR A 1 110 ? 4.395 7.104 -6.698 1.00 97.25 110 TYR A O 1
ATOM 872 N N . GLY A 1 111 ? 6.195 8.052 -7.654 1.00 97.44 111 GLY A N 1
ATOM 873 C CA . GLY A 1 111 ? 7.083 6.899 -7.532 1.00 97.44 111 GLY A CA 1
ATOM 874 C C . GLY A 1 111 ? 7.344 6.230 -8.875 1.00 97.44 111 GLY A C 1
ATOM 875 O O . GLY A 1 111 ? 7.257 6.870 -9.916 1.00 97.44 111 GLY A O 1
ATOM 876 N N . TYR A 1 112 ? 7.700 4.949 -8.861 1.00 98.06 112 TYR A N 1
ATOM 877 C CA . TYR A 1 112 ? 8.063 4.230 -10.079 1.00 98.06 112 TYR A CA 1
ATOM 878 C C . TYR A 1 112 ? 6.857 3.939 -10.974 1.00 98.06 112 TYR A C 1
ATOM 880 O O . TYR A 1 112 ? 5.853 3.368 -10.541 1.00 98.06 112 TYR A O 1
ATOM 888 N N . GLU A 1 113 ? 7.003 4.244 -12.258 1.00 97.88 113 GLU A N 1
ATOM 889 C CA . GLU A 1 113 ? 6.007 3.980 -13.289 1.00 97.88 113 GLU A CA 1
ATOM 890 C C . GLU A 1 113 ? 6.226 2.591 -13.893 1.00 97.88 113 GLU A C 1
ATOM 892 O O . GLU A 1 113 ? 7.158 2.341 -14.663 1.00 97.88 113 GLU A O 1
ATOM 897 N N . CYS A 1 114 ? 5.363 1.643 -13.522 1.00 97.38 114 CYS A N 1
ATOM 898 C CA . CYS A 1 114 ? 5.462 0.273 -14.011 1.00 97.38 114 CYS A CA 1
ATOM 899 C C . CYS A 1 114 ? 5.211 0.203 -15.528 1.00 97.38 114 CYS A C 1
ATOM 901 O O . CYS A 1 114 ? 4.083 0.373 -15.986 1.00 97.38 114 CYS A O 1
ATOM 903 N N . LYS A 1 115 ? 6.242 -0.168 -16.297 1.00 97.12 115 LYS A N 1
ATOM 904 C CA . LYS A 1 115 ? 6.152 -0.424 -17.749 1.00 97.12 115 LYS A CA 1
ATOM 905 C C . LYS A 1 115 ? 5.628 -1.833 -18.100 1.00 97.12 115 LYS A C 1
ATOM 907 O O . LYS A 1 115 ? 5.805 -2.294 -19.217 1.00 97.12 115 LYS A O 1
ATOM 912 N N . GLN A 1 116 ? 5.046 -2.550 -17.132 1.00 96.19 116 GLN A N 1
ATOM 913 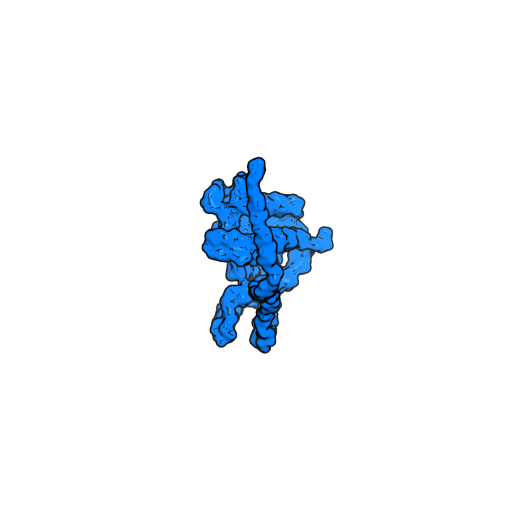C CA . GLN A 1 116 ? 4.500 -3.911 -17.292 1.00 96.19 116 GLN A CA 1
ATOM 914 C C . GLN A 1 116 ? 5.481 -4.938 -17.894 1.00 96.19 116 GLN A C 1
ATOM 916 O O . GLN A 1 116 ? 5.085 -5.840 -18.620 1.00 96.19 116 GLN A O 1
ATOM 921 N N . CYS A 1 117 ? 6.766 -4.852 -17.542 1.00 95.94 117 CYS A N 1
ATOM 922 C CA . CYS A 1 117 ? 7.820 -5.705 -18.109 1.00 95.94 117 CYS A CA 1
ATOM 923 C C . CYS A 1 117 ? 7.721 -7.214 -17.789 1.00 95.94 117 CYS A C 1
ATOM 925 O O . CYS A 1 117 ? 8.558 -7.980 -18.251 1.00 95.94 117 CYS A O 1
ATOM 927 N N . GLY A 1 118 ? 6.777 -7.645 -16.944 1.00 94.50 118 GLY A N 1
ATOM 928 C CA . GLY A 1 118 ? 6.575 -9.057 -16.583 1.00 94.50 118 GLY A CA 1
ATOM 929 C C . GLY A 1 118 ? 7.598 -9.663 -15.610 1.00 94.50 118 GLY A C 1
ATOM 930 O O . GLY A 1 118 ? 7.388 -10.772 -15.136 1.00 94.50 118 GLY A O 1
ATOM 931 N N . LYS A 1 119 ? 8.667 -8.943 -15.246 1.00 94.44 119 LYS A N 1
ATOM 932 C CA . LYS A 1 119 ? 9.773 -9.478 -14.423 1.00 94.44 119 LYS A CA 1
ATOM 933 C C . LYS A 1 119 ? 9.479 -9.590 -12.920 1.00 94.44 119 LYS A C 1
ATOM 935 O O . LYS A 1 119 ? 10.290 -10.116 -12.170 1.00 94.44 119 LYS A O 1
ATOM 940 N N . CYS A 1 120 ? 8.358 -9.045 -12.451 1.00 93.62 120 CYS A N 1
ATOM 941 C CA . CYS A 1 120 ? 7.963 -9.066 -11.041 1.00 93.62 120 CYS A CA 1
ATOM 942 C C . CYS A 1 120 ? 6.437 -9.053 -10.887 1.00 93.62 120 CYS A C 1
ATOM 944 O O . CYS A 1 120 ? 5.698 -8.821 -11.846 1.00 93.62 120 CYS A O 1
ATOM 946 N N . SER A 1 121 ? 5.949 -9.253 -9.661 1.00 94.25 121 SER A N 1
ATOM 947 C CA . SER A 1 121 ? 4.514 -9.348 -9.363 1.00 94.25 121 SER A CA 1
ATOM 948 C C . SER A 1 121 ? 3.739 -8.034 -9.519 1.00 94.25 121 SER A C 1
ATOM 950 O O . SER A 1 121 ? 2.516 -8.066 -9.657 1.00 94.25 121 SER A O 1
ATOM 952 N N . ILE A 1 122 ? 4.420 -6.883 -9.548 1.00 96.31 122 ILE A N 1
ATOM 953 C CA . ILE A 1 122 ? 3.798 -5.548 -9.575 1.00 96.31 122 ILE A CA 1
ATOM 954 C C . ILE A 1 122 ? 2.814 -5.389 -10.740 1.00 96.31 122 ILE A C 1
ATOM 956 O O . ILE A 1 122 ? 1.717 -4.875 -10.536 1.00 96.31 122 ILE A O 1
ATOM 960 N N . ALA A 1 123 ? 3.161 -5.852 -11.945 1.00 96.56 123 ALA A N 1
ATOM 961 C CA . ALA A 1 123 ? 2.279 -5.729 -13.110 1.00 96.56 123 ALA A CA 1
ATOM 962 C C . ALA A 1 123 ? 0.941 -6.463 -12.894 1.00 96.56 123 ALA A C 1
ATOM 964 O O . ALA A 1 123 ? -0.125 -5.930 -13.206 1.00 96.56 123 ALA A O 1
ATOM 965 N N . ASN A 1 124 ? 0.988 -7.649 -12.279 1.00 96.06 124 ASN A N 1
ATOM 966 C CA . ASN A 1 124 ? -0.200 -8.436 -11.949 1.00 96.06 124 ASN A CA 1
ATOM 967 C C . ASN A 1 124 ? -1.031 -7.780 -10.840 1.00 96.06 124 ASN A C 1
ATOM 969 O O . ASN A 1 124 ? -2.262 -7.792 -10.906 1.00 96.06 124 ASN A O 1
ATOM 973 N N . ILE A 1 125 ? -0.372 -7.177 -9.846 1.00 97.50 125 ILE A N 1
ATOM 974 C CA . ILE A 1 125 ? -1.048 -6.421 -8.786 1.00 97.50 125 ILE A CA 1
ATOM 975 C C . ILE A 1 125 ? -1.775 -5.215 -9.394 1.00 97.50 125 ILE A C 1
ATOM 977 O O . ILE A 1 125 ? -2.974 -5.077 -9.182 1.00 97.50 125 ILE A O 1
ATOM 981 N N . ILE A 1 126 ? -1.102 -4.415 -10.232 1.00 97.75 126 ILE A N 1
ATOM 982 C CA . ILE A 1 126 ? -1.703 -3.259 -10.925 1.00 97.75 126 ILE A CA 1
ATOM 983 C C . I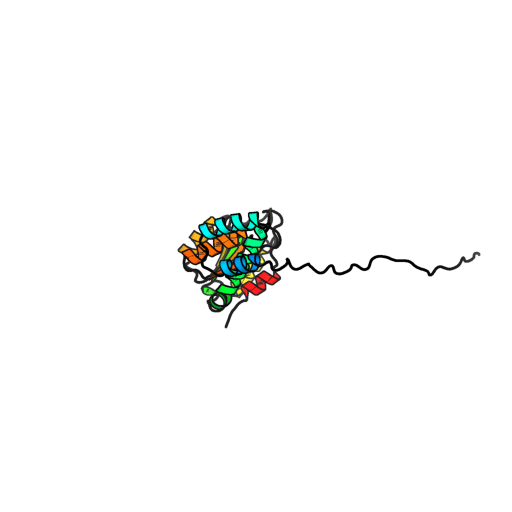LE A 1 126 ? -2.883 -3.682 -11.806 1.00 97.75 126 ILE A C 1
ATOM 985 O O . ILE A 1 126 ? -3.901 -2.997 -11.857 1.00 97.75 126 ILE A O 1
ATOM 989 N N . LYS A 1 127 ? -2.774 -4.811 -12.516 1.00 97.56 127 LYS A N 1
ATOM 990 C CA . LYS A 1 127 ? -3.893 -5.345 -13.304 1.00 97.56 127 LYS A CA 1
ATOM 991 C C . LYS A 1 127 ? -5.091 -5.670 -12.408 1.00 97.56 127 LYS A C 1
ATOM 993 O O . LYS A 1 127 ? -6.208 -5.282 -12.731 1.00 97.56 127 LYS A O 1
ATOM 998 N N . THR A 1 128 ? -4.846 -6.337 -11.281 1.00 97.75 128 THR A N 1
ATOM 999 C CA . THR A 1 128 ? -5.890 -6.722 -10.318 1.00 97.75 128 THR A CA 1
ATOM 1000 C C . THR A 1 128 ? -6.572 -5.493 -9.716 1.00 97.75 128 THR A C 1
ATOM 1002 O O . THR A 1 128 ? -7.795 -5.419 -9.688 1.00 97.75 128 THR A O 1
ATOM 1005 N N . THR A 1 129 ? -5.804 -4.494 -9.278 1.00 98.12 129 THR A N 1
ATOM 1006 C CA . THR A 1 129 ? -6.354 -3.275 -8.669 1.00 98.12 129 THR A CA 1
ATOM 1007 C C . THR A 1 129 ? -7.163 -2.451 -9.667 1.00 98.12 129 THR A C 1
ATOM 1009 O O . THR A 1 129 ? -8.232 -1.956 -9.317 1.00 98.12 129 THR A O 1
ATOM 1012 N N . LYS A 1 130 ? -6.713 -2.362 -10.927 1.00 97.88 130 LYS A N 1
ATOM 1013 C CA . LYS A 1 130 ? -7.481 -1.736 -12.015 1.00 97.88 130 LYS A CA 1
ATOM 1014 C C . LYS A 1 130 ? -8.805 -2.451 -12.273 1.00 97.88 130 LYS A C 1
ATOM 1016 O O . LYS A 1 130 ? -9.820 -1.784 -12.413 1.00 97.88 130 LYS A O 1
ATOM 1021 N N . GLN A 1 131 ? -8.803 -3.784 -12.309 1.00 98.12 131 GLN A N 1
ATOM 1022 C CA . GLN A 1 131 ? -10.023 -4.581 -12.497 1.00 98.12 131 GLN A CA 1
ATOM 1023 C C . GLN A 1 131 ? -11.031 -4.388 -11.359 1.00 98.12 131 GLN A C 1
ATOM 1025 O O . GLN A 1 131 ? -12.229 -4.362 -11.611 1.00 98.12 131 GLN A O 1
ATOM 1030 N N . LEU A 1 132 ? -10.548 -4.221 -10.127 1.00 97.94 132 LEU A N 1
ATOM 1031 C CA . LEU A 1 132 ? -11.382 -3.926 -8.959 1.00 97.94 132 LEU A CA 1
ATOM 1032 C C . LEU A 1 132 ? -11.849 -2.459 -8.904 1.00 97.94 132 LEU A C 1
ATOM 1034 O O . LEU A 1 132 ? -12.726 -2.131 -8.115 1.00 97.94 132 LEU A O 1
ATOM 1038 N N . GLY A 1 133 ? -11.284 -1.566 -9.722 1.00 98.19 133 GLY A N 1
ATOM 1039 C CA . GLY A 1 133 ? -11.656 -0.150 -9.746 1.00 98.19 133 GLY A CA 1
ATOM 1040 C C . GLY A 1 133 ? -10.990 0.699 -8.662 1.00 98.19 133 GLY A C 1
ATOM 1041 O O . GLY A 1 133 ? -11.540 1.729 -8.278 1.00 98.19 133 GLY A O 1
ATOM 1042 N N . TYR A 1 134 ? -9.817 0.294 -8.158 1.00 98.62 134 TYR A N 1
ATOM 1043 C CA . TYR A 1 134 ? -9.035 1.129 -7.239 1.00 98.62 134 TYR A CA 1
ATOM 1044 C C . TYR A 1 134 ? -8.699 2.486 -7.869 1.00 98.62 134 TYR A C 1
ATOM 1046 O O . TYR A 1 134 ? -8.308 2.555 -9.035 1.00 98.62 134 TYR A O 1
ATOM 1054 N N . LYS A 1 135 ? -8.742 3.558 -7.066 1.00 98.38 135 LYS A N 1
ATOM 1055 C CA . LYS A 1 135 ? -8.378 4.924 -7.488 1.00 98.38 135 LYS A CA 1
ATOM 1056 C C . LYS A 1 135 ? -6.956 5.015 -8.045 1.00 98.38 135 LYS A C 1
ATOM 1058 O O . LYS A 1 135 ? -6.675 5.834 -8.915 1.00 98.38 135 LYS A O 1
ATOM 1063 N N . GLY A 1 136 ? -6.043 4.197 -7.523 1.00 98.31 136 GLY A N 1
ATOM 1064 C CA . GLY A 1 136 ? -4.662 4.152 -7.985 1.00 98.31 136 GLY A CA 1
ATOM 1065 C C . GLY A 1 136 ? -3.822 3.079 -7.301 1.00 98.31 136 GLY A C 1
ATOM 1066 O O . GLY A 1 136 ? -4.171 2.549 -6.245 1.00 98.31 136 GLY A O 1
ATOM 1067 N N . THR A 1 137 ? -2.690 2.753 -7.918 1.00 98.62 137 THR A N 1
ATOM 1068 C CA . THR A 1 137 ? -1.668 1.854 -7.369 1.00 98.62 137 THR A CA 1
ATOM 1069 C C . THR A 1 137 ? -0.301 2.462 -7.630 1.00 98.62 137 THR A C 1
ATOM 1071 O O . THR A 1 137 ? 0.044 2.712 -8.783 1.00 98.62 137 THR A O 1
ATOM 1074 N N . PHE A 1 138 ? 0.461 2.707 -6.568 1.00 98.56 138 PHE A N 1
ATOM 1075 C CA . PHE A 1 138 ? 1.697 3.486 -6.614 1.00 98.56 138 PHE A CA 1
ATOM 1076 C C . PHE A 1 138 ? 2.862 2.666 -6.074 1.00 98.56 138 PHE A C 1
ATOM 1078 O O . PHE A 1 138 ? 2.738 2.033 -5.028 1.00 98.56 138 PHE A O 1
ATOM 1085 N N . VAL A 1 139 ? 3.993 2.670 -6.781 1.00 98.12 139 VAL A N 1
ATOM 1086 C CA . VAL A 1 139 ? 5.205 1.941 -6.380 1.00 98.12 139 VAL A CA 1
ATOM 1087 C C . VAL A 1 139 ? 6.192 2.935 -5.783 1.00 98.12 139 VAL A C 1
ATOM 1089 O O . VAL A 1 139 ? 6.856 3.676 -6.505 1.00 98.12 139 VAL A O 1
ATOM 1092 N N . MET A 1 140 ? 6.284 2.978 -4.460 1.00 96.88 140 MET A N 1
ATOM 1093 C CA . MET A 1 140 ? 7.042 4.011 -3.763 1.00 96.88 140 MET A CA 1
ATOM 1094 C C . MET A 1 140 ? 8.536 3.657 -3.671 1.00 96.88 140 MET A C 1
ATOM 1096 O O . MET A 1 140 ? 8.868 2.527 -3.301 1.00 96.88 140 MET A O 1
ATOM 1100 N N . PRO A 1 141 ? 9.449 4.613 -3.938 1.00 93.56 141 PRO A N 1
ATOM 1101 C CA . PRO A 1 141 ? 10.876 4.450 -3.656 1.00 93.56 141 PRO A CA 1
ATOM 1102 C C . PRO A 1 141 ? 11.168 4.414 -2.147 1.00 93.56 141 PRO A C 1
ATOM 1104 O O . PRO A 1 141 ? 12.166 3.843 -1.728 1.00 93.56 141 PRO A O 1
ATOM 1107 N N . GLY A 1 142 ? 10.287 4.987 -1.323 1.00 90.75 142 GLY A N 1
ATOM 1108 C CA . GLY A 1 142 ? 10.373 4.970 0.135 1.00 90.75 142 GLY A CA 1
ATOM 1109 C C . GLY A 1 142 ? 9.107 5.537 0.781 1.00 90.75 142 GLY A C 1
ATOM 1110 O O . GLY A 1 142 ? 8.299 6.182 0.107 1.00 90.75 142 GLY A O 1
ATOM 1111 N N . GLY A 1 143 ? 8.938 5.302 2.086 1.00 88.00 143 GLY A N 1
ATOM 1112 C CA . GLY A 1 143 ? 7.722 5.658 2.829 1.00 88.00 143 GLY A CA 1
ATOM 1113 C C . GLY A 1 143 ? 7.417 7.160 2.892 1.00 88.00 143 GLY A C 1
ATOM 1114 O O . GLY A 1 143 ? 6.255 7.549 2.994 1.00 88.00 143 GLY A O 1
ATOM 1115 N N . SER A 1 144 ? 8.423 8.032 2.738 1.00 90.50 144 SER A N 1
ATOM 1116 C CA . SER A 1 144 ? 8.244 9.495 2.755 1.00 90.50 144 SER A CA 1
ATOM 1117 C C . SER A 1 144 ? 7.285 10.007 1.672 1.00 90.50 144 SER A C 1
ATOM 1119 O O . SER A 1 144 ? 6.616 11.023 1.874 1.00 90.50 144 SER A O 1
ATOM 1121 N N . LEU A 1 145 ? 7.157 9.282 0.555 1.00 96.38 145 LEU A N 1
ATOM 1122 C CA . LEU A 1 145 ? 6.268 9.647 -0.545 1.00 96.38 145 LEU A CA 1
ATOM 1123 C C . LEU A 1 145 ? 4.783 9.410 -0.227 1.00 96.38 145 LEU A C 1
ATOM 1125 O O . LEU A 1 145 ? 3.918 10.057 -0.822 1.00 96.38 145 LEU A O 1
ATOM 1129 N N . ALA A 1 146 ? 4.474 8.535 0.736 1.00 96.94 146 ALA A N 1
ATOM 1130 C CA . ALA A 1 146 ? 3.100 8.188 1.093 1.00 96.94 146 ALA A CA 1
ATOM 1131 C C . ALA A 1 146 ? 2.286 9.425 1.498 1.00 96.94 146 ALA A C 1
ATOM 1133 O O . ALA A 1 146 ? 1.143 9.582 1.069 1.00 96.94 146 ALA A O 1
ATOM 1134 N N . LYS A 1 147 ? 2.889 10.351 2.260 1.00 96.31 147 LYS A N 1
ATOM 1135 C CA . LYS A 1 147 ? 2.211 11.577 2.705 1.00 96.31 147 LYS A CA 1
ATOM 1136 C C . LYS A 1 147 ? 1.806 12.454 1.523 1.00 96.31 147 LYS A C 1
ATOM 1138 O O . LYS A 1 147 ? 0.676 12.931 1.492 1.00 96.31 147 LYS A O 1
ATOM 1143 N N . THR A 1 148 ? 2.703 12.645 0.558 1.00 97.25 148 THR A N 1
ATOM 1144 C CA . THR A 1 148 ? 2.425 13.430 -0.652 1.00 97.25 148 THR A CA 1
ATOM 1145 C C . THR A 1 148 ? 1.279 12.814 -1.445 1.00 97.25 148 THR A C 1
ATOM 1147 O O . THR A 1 148 ? 0.338 13.516 -1.797 1.00 97.25 148 THR A O 1
ATOM 1150 N N . ILE A 1 149 ? 1.304 11.493 -1.657 1.00 98.19 149 ILE A N 1
ATOM 1151 C CA . ILE A 1 149 ? 0.233 10.777 -2.367 1.00 98.19 149 ILE A CA 1
ATOM 1152 C C . ILE A 1 149 ? -1.112 10.953 -1.645 1.00 98.19 149 ILE A C 1
ATOM 1154 O O . ILE A 1 149 ? -2.112 11.279 -2.282 1.00 98.19 149 ILE A O 1
ATOM 1158 N N . MET A 1 150 ? -1.151 10.767 -0.322 1.00 97.81 150 MET A N 1
ATOM 1159 C CA . MET A 1 150 ? -2.389 10.880 0.458 1.00 97.81 150 MET A CA 1
ATOM 1160 C C . MET A 1 150 ? -2.955 12.306 0.460 1.00 97.81 150 MET A C 1
ATOM 1162 O O . MET A 1 150 ? -4.163 12.475 0.325 1.00 97.81 150 MET A O 1
ATOM 1166 N N . VAL A 1 151 ? -2.104 13.330 0.580 1.00 96.69 151 VAL A N 1
ATOM 1167 C CA . VAL A 1 151 ? -2.538 14.738 0.596 1.00 96.69 151 VAL A CA 1
ATOM 1168 C C . VAL A 1 151 ? -3.015 15.201 -0.781 1.00 96.69 151 VAL A C 1
ATOM 1170 O O . VAL A 1 151 ? -4.052 15.861 -0.869 1.00 96.69 151 VAL A O 1
ATOM 1173 N N . ASP A 1 152 ? -2.299 14.835 -1.846 1.00 97.94 152 ASP A N 1
ATOM 1174 C CA . ASP A 1 152 ? -2.649 15.224 -3.214 1.00 97.94 152 ASP A CA 1
ATOM 1175 C C . ASP A 1 152 ? -3.924 14.518 -3.688 1.00 97.94 152 ASP A C 1
ATOM 1177 O O . ASP A 1 152 ? -4.828 15.147 -4.238 1.00 97.94 152 ASP A O 1
ATOM 1181 N N . LEU A 1 153 ? -3.997 13.197 -3.492 1.00 97.94 153 LEU A N 1
ATOM 1182 C CA . LEU A 1 153 ? -5.061 12.373 -4.068 1.00 97.94 153 LEU A CA 1
ATOM 1183 C C . LEU A 1 153 ? -6.277 12.228 -3.156 1.00 97.94 153 LEU A C 1
ATOM 1185 O O . LEU A 1 153 ? -7.329 11.800 -3.640 1.00 97.94 153 LEU A O 1
ATOM 1189 N N . LYS A 1 154 ? -6.145 12.547 -1.862 1.00 98.25 154 LYS A N 1
ATOM 1190 C CA . LYS A 1 154 ? -7.211 12.485 -0.848 1.00 98.25 154 LYS A CA 1
ATOM 1191 C C . LYS A 1 154 ? -8.048 11.196 -0.944 1.00 98.25 154 LYS A C 1
ATOM 1193 O O . LYS A 1 154 ? -9.255 11.267 -1.191 1.00 98.25 154 LYS A O 1
ATOM 1198 N N . PRO A 1 155 ? -7.427 10.003 -0.875 1.00 98.56 155 PRO A N 1
ATOM 1199 C CA . PRO A 1 155 ? -8.187 8.762 -0.790 1.00 98.56 155 PRO A CA 1
ATOM 1200 C C . PRO A 1 155 ? -8.943 8.705 0.545 1.00 98.56 155 PRO A C 1
ATOM 1202 O O . PRO A 1 155 ? -8.526 9.334 1.513 1.00 98.56 155 PRO A O 1
ATOM 1205 N N . LYS A 1 156 ? -10.016 7.916 0.625 1.00 98.69 156 LYS A N 1
ATOM 1206 C CA . LYS A 1 156 ? -10.649 7.592 1.915 1.00 98.69 156 LYS A CA 1
ATOM 1207 C C . LYS A 1 156 ? -9.977 6.405 2.599 1.00 98.69 156 LYS A C 1
ATOM 1209 O O . LYS A 1 156 ? -9.956 6.339 3.825 1.00 98.69 156 LYS A O 1
ATOM 1214 N N . ALA A 1 157 ? -9.387 5.496 1.821 1.00 98.75 157 ALA A N 1
ATOM 1215 C CA . ALA A 1 157 ? -8.674 4.341 2.351 1.00 98.75 157 ALA A CA 1
ATOM 1216 C C . ALA A 1 157 ? -7.401 3.999 1.560 1.00 98.75 157 ALA A C 1
ATOM 1218 O O . ALA A 1 157 ? -7.271 4.312 0.374 1.00 98.75 157 ALA A O 1
ATOM 1219 N N . SER A 1 158 ? -6.458 3.327 2.214 1.00 98.69 158 SER A N 1
ATOM 1220 C CA . SER A 1 158 ? -5.188 2.898 1.632 1.00 98.69 158 SER A CA 1
ATOM 1221 C C . SER A 1 158 ? -4.832 1.483 2.076 1.00 98.69 158 SER A C 1
ATOM 1223 O O . SER A 1 158 ? -4.872 1.179 3.266 1.00 98.69 158 SER A O 1
ATOM 1225 N N . LEU A 1 159 ? -4.428 0.639 1.124 1.00 98.75 159 LEU A N 1
ATOM 1226 C CA . LEU A 1 159 ? -3.785 -0.649 1.391 1.00 98.75 159 LEU A CA 1
ATOM 1227 C C . LEU A 1 159 ? -2.277 -0.522 1.143 1.00 98.75 159 LEU A C 1
ATOM 1229 O O . LEU A 1 159 ? -1.854 -0.289 0.010 1.00 98.75 159 LEU A O 1
ATOM 1233 N N . GLY A 1 160 ? -1.470 -0.666 2.190 1.00 98.19 160 GLY A N 1
ATOM 1234 C CA . GLY A 1 160 ? -0.010 -0.679 2.097 1.00 98.19 160 GLY A CA 1
ATOM 1235 C C . GLY A 1 160 ? 0.555 -2.095 2.033 1.00 98.19 160 GLY A C 1
ATOM 1236 O O . GLY A 1 160 ? 0.064 -2.992 2.709 1.00 98.19 160 GLY A O 1
ATOM 1237 N N . VAL A 1 161 ? 1.618 -2.292 1.257 1.00 97.62 161 VAL A N 1
ATOM 1238 C CA . VAL A 1 161 ? 2.442 -3.508 1.286 1.00 97.62 161 VAL A CA 1
ATOM 1239 C C . VAL A 1 161 ? 3.857 -3.103 1.683 1.00 97.62 161 VAL A C 1
ATOM 1241 O O . VAL A 1 161 ? 4.485 -2.323 0.970 1.00 97.62 161 VAL A O 1
ATOM 1244 N N . ALA A 1 162 ? 4.364 -3.578 2.819 1.00 95.50 162 ALA A N 1
ATOM 1245 C CA . ALA A 1 162 ? 5.710 -3.241 3.293 1.00 95.50 162 ALA A CA 1
ATOM 1246 C C . ALA A 1 162 ? 6.174 -4.192 4.412 1.00 95.50 162 ALA A C 1
ATOM 1248 O O . ALA A 1 162 ? 5.454 -5.115 4.796 1.00 95.50 162 ALA A O 1
ATOM 1249 N N . CYS A 1 163 ? 7.389 -3.979 4.928 1.00 92.69 163 CYS A N 1
ATOM 1250 C CA . CYS A 1 163 ? 7.815 -4.612 6.175 1.00 92.69 163 CYS A CA 1
ATOM 1251 C C . CYS A 1 163 ? 7.005 -4.048 7.354 1.00 92.69 163 CYS A C 1
ATOM 1253 O O . CYS A 1 163 ? 6.446 -2.950 7.267 1.00 92.69 163 CYS A O 1
ATOM 1255 N N . SER A 1 164 ? 6.955 -4.787 8.461 1.00 90.69 164 SER A N 1
ATOM 1256 C CA . SER A 1 164 ? 6.120 -4.459 9.622 1.00 90.69 164 SER A CA 1
ATOM 1257 C C . SER A 1 164 ? 6.381 -3.042 10.157 1.00 90.69 164 SER A C 1
ATOM 1259 O O . SER A 1 164 ? 5.440 -2.275 10.353 1.00 90.69 164 SER A O 1
ATOM 1261 N N . LYS A 1 165 ? 7.650 -2.627 10.259 1.00 89.38 165 LYS A N 1
ATOM 1262 C CA . LYS A 1 165 ? 8.045 -1.267 10.672 1.00 89.38 165 LYS A CA 1
ATOM 1263 C C . LYS A 1 165 ? 7.471 -0.158 9.779 1.00 89.38 165 LYS A C 1
ATOM 1265 O O . LYS A 1 165 ? 6.927 0.827 10.277 1.00 89.38 165 LYS A O 1
ATOM 1270 N N . GLU A 1 166 ? 7.564 -0.305 8.458 1.00 92.88 166 GLU A N 1
ATOM 1271 C CA . GLU A 1 166 ? 6.999 0.665 7.504 1.00 92.88 166 GLU A CA 1
ATOM 1272 C C . GLU A 1 166 ? 5.467 0.679 7.547 1.00 92.88 166 GLU A C 1
ATOM 1274 O O . GLU A 1 166 ? 4.859 1.743 7.450 1.00 92.88 166 GLU A O 1
ATOM 1279 N N . LEU A 1 167 ? 4.824 -0.472 7.767 1.00 95.12 167 LEU A N 1
ATOM 1280 C CA . LEU A 1 167 ? 3.372 -0.534 7.945 1.00 95.12 167 LEU A CA 1
ATOM 1281 C C . LEU A 1 167 ? 2.914 0.162 9.234 1.00 95.12 167 LEU A C 1
ATOM 1283 O O . LEU A 1 167 ? 1.902 0.861 9.208 1.00 95.12 167 LEU A O 1
ATOM 1287 N N . VAL A 1 168 ? 3.665 0.049 10.335 1.00 93.00 168 VAL A N 1
ATOM 1288 C CA . VAL A 1 168 ? 3.400 0.795 11.581 1.00 93.00 168 VAL A CA 1
ATOM 1289 C C . VAL A 1 168 ? 3.467 2.305 11.328 1.00 93.00 168 VAL A C 1
ATOM 1291 O O . VAL A 1 168 ? 2.530 3.038 11.658 1.00 93.00 168 VAL A O 1
ATOM 1294 N N . MET A 1 169 ? 4.537 2.784 10.685 1.00 93.81 169 MET A N 1
ATOM 1295 C CA . MET A 1 169 ? 4.689 4.205 10.341 1.00 93.81 169 MET A CA 1
ATOM 1296 C C . MET A 1 169 ? 3.594 4.682 9.374 1.00 93.81 169 MET A C 1
ATOM 1298 O O . MET A 1 169 ? 3.018 5.758 9.560 1.00 93.81 169 MET A O 1
ATOM 1302 N N . GLY A 1 170 ? 3.265 3.866 8.372 1.00 95.75 170 GLY A N 1
ATOM 1303 C CA . GLY A 1 170 ? 2.187 4.118 7.420 1.00 95.75 170 GLY A CA 1
ATOM 1304 C C . GLY A 1 170 ? 0.813 4.189 8.086 1.00 95.75 170 GLY A C 1
ATOM 1305 O O . GLY A 1 170 ? 0.021 5.071 7.754 1.00 95.75 170 GLY A O 1
ATOM 1306 N N . SER A 1 171 ? 0.545 3.328 9.073 1.00 95.50 171 SER A N 1
ATOM 1307 C CA . SER A 1 171 ? -0.681 3.364 9.877 1.00 95.50 171 SER A CA 1
ATOM 1308 C C . SER A 1 171 ? -0.799 4.679 10.648 1.00 95.50 171 SER A C 1
ATOM 1310 O O . SER A 1 171 ? -1.855 5.307 10.628 1.00 95.50 171 SER A O 1
ATOM 1312 N N . TYR A 1 172 ? 0.281 5.138 11.287 1.00 93.31 172 TYR A N 1
ATOM 1313 C CA . TYR A 1 172 ? 0.277 6.421 11.997 1.00 93.31 172 TYR A CA 1
ATOM 1314 C C . TYR A 1 172 ? 0.038 7.606 11.049 1.00 93.31 172 TYR A C 1
ATOM 1316 O O . TYR A 1 172 ? -0.709 8.534 11.367 1.00 93.31 172 TYR A O 1
ATOM 1324 N N . LEU A 1 173 ? 0.643 7.572 9.858 1.00 95.25 173 LEU A N 1
ATOM 1325 C CA . LEU A 1 173 ? 0.390 8.575 8.829 1.00 95.25 173 LEU A CA 1
ATOM 1326 C C . LEU A 1 173 ? -1.086 8.586 8.411 1.00 95.25 173 LEU A C 1
ATOM 1328 O O . LEU A 1 173 ? -1.668 9.668 8.354 1.00 95.25 173 LEU A O 1
ATOM 1332 N N . CYS A 1 174 ? -1.678 7.415 8.160 1.00 96.94 174 CYS A N 1
ATOM 1333 C CA . CYS A 1 174 ? -3.091 7.274 7.804 1.00 96.94 174 CYS A CA 1
ATOM 1334 C C . CYS A 1 174 ? -3.995 7.930 8.858 1.00 96.94 174 CYS A C 1
ATOM 1336 O O . CYS A 1 174 ? -4.816 8.779 8.515 1.00 96.94 174 CYS A O 1
ATOM 1338 N N . GLU A 1 175 ? -3.771 7.646 10.146 1.00 94.25 175 GLU A N 1
ATOM 1339 C CA . GLU A 1 175 ? -4.517 8.278 11.244 1.00 94.25 175 GLU A CA 1
ATOM 1340 C C . GLU A 1 175 ? -4.365 9.801 11.258 1.00 94.25 175 GLU A C 1
ATOM 1342 O O . GLU A 1 175 ? -5.347 10.525 11.428 1.00 94.25 175 GLU A O 1
ATOM 1347 N N . LYS A 1 176 ? -3.142 10.299 11.049 1.00 94.12 176 LYS A N 1
ATOM 1348 C CA . LYS A 1 176 ? -2.848 11.736 11.053 1.00 94.12 176 LYS A CA 1
ATOM 1349 C C . LYS A 1 176 ? -3.556 12.492 9.928 1.00 94.12 176 LYS A C 1
ATOM 1351 O O . LYS A 1 176 ? -3.873 13.666 10.105 1.00 94.12 176 LYS A O 1
ATOM 1356 N N . VAL A 1 177 ? -3.762 11.854 8.776 1.00 95.62 177 VAL A N 1
ATOM 1357 C CA . VAL A 1 177 ? -4.377 12.484 7.593 1.00 95.62 177 VAL A CA 1
ATOM 1358 C C . VAL A 1 177 ? -5.826 12.049 7.357 1.00 95.62 177 VAL A C 1
ATOM 1360 O O . VAL A 1 177 ? -6.421 12.462 6.366 1.00 95.62 177 VAL A O 1
ATOM 1363 N N . GLY A 1 178 ? -6.410 11.261 8.267 1.00 96.06 178 GLY A N 1
ATOM 1364 C CA . GLY A 1 178 ? -7.810 10.836 8.196 1.00 96.06 178 GLY A CA 1
ATOM 1365 C C . GLY A 1 178 ? -8.099 9.783 7.121 1.00 96.06 178 GLY A C 1
ATOM 1366 O O . GLY A 1 178 ? -9.199 9.759 6.577 1.00 96.06 178 GLY A O 1
ATOM 1367 N N . VAL A 1 179 ? -7.122 8.933 6.799 1.00 98.38 179 VAL A N 1
ATOM 1368 C CA . VAL A 1 179 ? -7.247 7.827 5.837 1.00 98.38 179 VAL A CA 1
ATOM 1369 C C . VAL A 1 179 ? -7.397 6.510 6.594 1.00 98.38 179 VAL A C 1
ATOM 1371 O O . VAL A 1 179 ? -6.690 6.265 7.567 1.00 98.38 179 VAL A O 1
ATOM 1374 N N . ILE A 1 180 ? -8.290 5.635 6.137 1.00 98.62 180 ILE A N 1
ATOM 1375 C CA . ILE A 1 180 ? -8.445 4.283 6.688 1.00 98.62 180 ILE A CA 1
ATOM 1376 C C . ILE A 1 180 ? -7.314 3.395 6.152 1.00 98.62 180 ILE A C 1
ATOM 1378 O O . ILE A 1 180 ? -7.174 3.226 4.940 1.00 98.62 180 ILE A O 1
ATOM 1382 N N . GLY A 1 181 ? -6.496 2.833 7.041 1.00 97.62 181 GLY A N 1
ATOM 1383 C CA . GLY A 1 181 ? -5.331 2.023 6.674 1.00 97.62 181 GLY A CA 1
ATOM 1384 C C . GLY A 1 181 ? -5.566 0.517 6.807 1.00 97.62 181 GLY A C 1
ATOM 1385 O O . GLY A 1 181 ? -6.113 0.059 7.806 1.00 97.62 181 GLY A O 1
ATOM 1386 N N . GLN A 1 182 ? -5.090 -0.246 5.824 1.00 98.44 182 GLN A N 1
ATOM 1387 C CA . GLN A 1 182 ? -4.838 -1.689 5.909 1.00 98.44 182 GLN A CA 1
ATOM 1388 C C . GLN A 1 182 ? -3.403 -1.976 5.452 1.00 98.44 182 GLN A C 1
ATOM 1390 O O . GLN A 1 182 ? -2.860 -1.256 4.608 1.00 98.44 182 GLN A O 1
ATOM 1395 N N . GLY A 1 183 ? -2.790 -3.034 5.976 1.00 97.50 183 GLY A N 1
ATOM 1396 C CA . GLY A 1 183 ? -1.421 -3.435 5.653 1.00 97.50 183 GLY A CA 1
ATOM 1397 C C . GLY A 1 183 ? -1.293 -4.918 5.317 1.00 97.50 183 GLY A C 1
ATOM 1398 O O . GLY A 1 183 ? -1.831 -5.761 6.025 1.00 97.50 183 GLY A O 1
ATOM 1399 N N . VAL A 1 184 ? -0.536 -5.256 4.275 1.00 97.06 184 VAL A N 1
ATOM 1400 C CA . VAL A 1 184 ? -0.100 -6.632 3.992 1.00 97.06 184 VAL A CA 1
ATOM 1401 C C . VAL A 1 184 ? 1.400 -6.715 4.212 1.00 97.06 184 VAL A C 1
ATOM 1403 O O . VAL A 1 184 ? 2.178 -6.001 3.574 1.00 97.06 184 VAL A O 1
ATOM 1406 N N . GLN A 1 185 ? 1.795 -7.589 5.131 1.00 93.38 185 GLN A N 1
ATOM 1407 C CA . GLN A 1 185 ? 3.190 -7.772 5.507 1.00 93.38 185 GLN A CA 1
ATOM 1408 C C . GLN A 1 185 ? 3.942 -8.541 4.416 1.00 93.38 185 GLN A C 1
ATOM 1410 O O . GLN A 1 185 ? 3.394 -9.426 3.755 1.00 93.38 185 GLN A O 1
ATOM 1415 N N . LEU A 1 186 ? 5.209 -8.190 4.213 1.00 91.12 186 LEU A N 1
ATOM 1416 C CA . LEU A 1 186 ? 6.116 -8.974 3.380 1.00 91.12 186 LEU A CA 1
ATOM 1417 C C . LEU A 1 186 ? 6.513 -10.258 4.123 1.00 91.12 186 LEU A C 1
ATOM 1419 O O . LEU A 1 186 ? 6.858 -10.203 5.297 1.00 91.12 186 LEU A O 1
ATOM 1423 N N . LEU A 1 187 ? 6.519 -11.396 3.424 1.00 81.62 187 LEU A N 1
ATOM 1424 C CA . LEU A 1 187 ? 7.013 -12.675 3.954 1.00 81.62 187 LEU A CA 1
ATOM 1425 C C . LEU A 1 187 ? 8.523 -12.639 4.205 1.00 81.62 187 LEU A C 1
ATOM 1427 O O . LEU A 1 187 ? 9.032 -13.247 5.141 1.00 81.62 187 LEU A O 1
ATOM 1431 N N . LYS A 1 188 ? 9.243 -11.941 3.323 1.00 74.00 188 LYS A N 1
ATOM 1432 C CA . LYS A 1 188 ? 10.686 -11.746 3.408 1.00 74.00 188 LYS A CA 1
ATOM 1433 C C . LYS A 1 188 ? 11.017 -10.296 3.104 1.00 74.00 188 LYS A C 1
ATOM 1435 O O . LYS A 1 188 ? 10.701 -9.800 2.021 1.00 74.00 188 LYS A O 1
ATOM 1440 N N . ASP A 1 189 ? 11.656 -9.637 4.056 1.00 68.12 189 ASP A N 1
ATOM 1441 C CA . ASP A 1 189 ? 12.225 -8.298 3.962 1.00 68.12 189 ASP A CA 1
ATOM 1442 C C . ASP A 1 189 ? 13.758 -8.364 3.784 1.00 68.12 189 ASP A C 1
ATOM 1444 O O . ASP A 1 189 ? 14.345 -9.444 3.752 1.00 68.12 189 ASP A O 1
ATOM 1448 N N . GLY A 1 190 ? 14.407 -7.217 3.542 1.00 58.25 190 GLY A N 1
ATOM 1449 C CA . GLY A 1 190 ? 15.860 -7.146 3.288 1.00 58.25 190 GLY A CA 1
ATOM 1450 C C . GLY A 1 190 ? 16.279 -6.480 1.973 1.00 58.25 190 GLY A C 1
ATOM 1451 O O . GLY A 1 190 ? 17.412 -6.663 1.537 1.00 58.25 190 GLY A O 1
ATOM 1452 N N . CYS A 1 191 ? 15.385 -5.716 1.329 1.00 58.75 191 CYS A N 1
ATOM 1453 C CA . CYS A 1 191 ? 15.600 -4.949 0.083 1.00 58.75 191 CYS A CA 1
ATOM 1454 C C . CYS A 1 191 ? 15.955 -5.771 -1.176 1.00 58.75 191 CYS A C 1
ATOM 1456 O O . CYS A 1 191 ? 15.742 -5.295 -2.289 1.00 58.75 191 CYS A O 1
ATOM 1458 N N . ILE A 1 192 ? 16.443 -7.002 -1.017 1.00 53.72 192 ILE A N 1
ATOM 1459 C CA . ILE A 1 192 ? 16.794 -7.960 -2.065 1.00 53.72 192 ILE A CA 1
ATOM 1460 C C . ILE A 1 192 ? 15.969 -9.231 -1.832 1.00 53.72 192 ILE A C 1
ATOM 1462 O O . ILE A 1 192 ? 15.855 -9.701 -0.702 1.00 53.72 192 ILE A O 1
ATOM 1466 N N . ASN A 1 193 ? 15.406 -9.807 -2.899 1.00 57.75 193 ASN A N 1
ATOM 1467 C CA . ASN A 1 193 ? 14.569 -11.016 -2.842 1.00 57.75 193 ASN A CA 1
ATOM 1468 C C . ASN A 1 193 ? 13.356 -10.879 -1.907 1.00 57.75 193 ASN A C 1
ATOM 1470 O O . ASN A 1 193 ? 12.998 -11.814 -1.191 1.00 57.75 193 ASN A O 1
ATOM 1474 N N . THR A 1 194 ? 12.735 -9.698 -1.906 1.00 75.50 194 THR A N 1
ATOM 1475 C CA . THR A 1 194 ? 11.519 -9.432 -1.141 1.00 75.50 194 THR A CA 1
ATOM 1476 C C . THR A 1 194 ? 10.338 -10.212 -1.704 1.00 75.50 194 THR A C 1
ATOM 1478 O O . THR A 1 194 ? 10.073 -10.178 -2.906 1.00 75.50 194 THR A O 1
ATOM 1481 N N . VAL A 1 195 ? 9.600 -10.885 -0.820 1.00 79.44 195 VAL A N 1
ATOM 1482 C CA . VAL A 1 195 ? 8.452 -11.719 -1.189 1.00 79.44 195 VAL A CA 1
ATOM 1483 C C . VAL A 1 195 ? 7.214 -11.224 -0.459 1.00 79.44 195 VAL A C 1
ATOM 1485 O O . VAL A 1 195 ? 7.243 -10.990 0.746 1.00 79.44 195 VAL A O 1
ATOM 1488 N N . VAL A 1 196 ? 6.117 -11.087 -1.196 1.00 88.69 196 VAL A N 1
ATOM 1489 C CA . VAL A 1 196 ? 4.774 -10.914 -0.640 1.00 88.69 196 VAL A CA 1
ATOM 1490 C C . VAL A 1 196 ? 3.977 -12.178 -0.928 1.00 88.69 196 VAL A C 1
ATOM 1492 O O . VAL A 1 196 ? 4.082 -12.725 -2.029 1.00 88.69 196 VAL A O 1
ATOM 1495 N N . ASP A 1 197 ? 3.165 -12.627 0.026 1.00 91.69 197 ASP A N 1
ATOM 1496 C CA . ASP A 1 197 ? 2.184 -13.661 -0.273 1.00 91.69 197 ASP A CA 1
ATOM 1497 C C . ASP A 1 197 ? 1.093 -13.082 -1.183 1.00 91.69 197 ASP A C 1
ATOM 1499 O O . ASP A 1 197 ? 0.253 -12.275 -0.773 1.00 91.69 197 ASP A O 1
ATOM 1503 N N . LEU A 1 198 ? 1.103 -13.496 -2.450 1.00 89.62 198 LEU A N 1
ATOM 1504 C CA . LEU A 1 198 ? 0.121 -13.046 -3.430 1.00 89.62 198 LEU A CA 1
ATOM 1505 C C . LEU A 1 198 ? -1.290 -13.536 -3.110 1.00 89.62 198 LEU A C 1
ATOM 1507 O O . LEU A 1 198 ? -2.242 -12.915 -3.584 1.00 89.62 198 LEU A O 1
ATOM 1511 N N . LYS A 1 199 ? -1.446 -14.626 -2.349 1.00 92.44 199 LYS A N 1
ATOM 1512 C CA . LYS A 1 199 ? -2.763 -15.094 -1.916 1.00 92.44 199 LYS A CA 1
ATOM 1513 C C . LYS A 1 199 ? -3.343 -14.124 -0.886 1.00 92.44 199 LYS A C 1
ATOM 1515 O O . LYS A 1 199 ? -4.361 -13.502 -1.182 1.00 92.44 199 LYS A O 1
ATOM 1520 N N . THR A 1 200 ? -2.635 -13.897 0.222 1.00 92.50 200 THR A N 1
ATOM 1521 C CA . THR A 1 200 ? -3.020 -12.919 1.255 1.00 92.50 200 THR A CA 1
ATOM 1522 C C . THR A 1 200 ? -3.255 -11.527 0.662 1.00 92.50 200 THR A C 1
ATOM 1524 O O . THR A 1 200 ? -4.259 -10.881 0.957 1.00 92.50 200 THR A O 1
ATOM 1527 N N . LEU A 1 201 ? -2.383 -11.063 -0.244 1.00 96.25 201 LEU A N 1
ATOM 1528 C CA . LEU A 1 201 ? -2.574 -9.766 -0.899 1.00 96.25 201 LEU A CA 1
ATOM 1529 C C . LEU A 1 201 ? -3.858 -9.723 -1.739 1.00 96.25 201 LEU A C 1
ATOM 1531 O O . LEU A 1 201 ? -4.583 -8.731 -1.701 1.00 96.25 201 LEU A O 1
ATOM 1535 N N . LYS A 1 202 ? -4.161 -10.776 -2.505 1.00 95.44 202 LYS A N 1
ATOM 1536 C CA . LYS A 1 202 ? -5.397 -10.836 -3.299 1.00 95.44 202 LYS A CA 1
ATOM 1537 C C . LYS A 1 202 ? -6.641 -10.854 -2.420 1.00 95.44 202 LYS A C 1
ATOM 1539 O O . LYS A 1 202 ? -7.633 -10.245 -2.803 1.00 95.44 202 LYS A O 1
ATOM 1544 N N . GLU A 1 203 ? -6.596 -11.538 -1.284 1.00 96.12 203 GLU A N 1
ATOM 1545 C CA . GLU A 1 203 ? -7.687 -11.544 -0.308 1.00 96.12 203 GLU A CA 1
ATOM 1546 C C . GLU A 1 203 ? -7.899 -10.135 0.254 1.00 96.12 203 GLU A C 1
ATOM 1548 O O . GLU A 1 203 ? -8.998 -9.600 0.134 1.00 96.12 203 GLU A O 1
ATOM 1553 N N . ALA A 1 204 ? -6.834 -9.471 0.716 1.00 97.12 204 ALA A N 1
ATOM 1554 C CA . ALA A 1 204 ? -6.891 -8.096 1.218 1.00 97.12 204 ALA A CA 1
ATOM 1555 C C . ALA A 1 204 ? -7.400 -7.085 0.170 1.00 97.12 204 ALA A C 1
ATOM 1557 O O . ALA A 1 204 ? -8.178 -6.187 0.490 1.00 97.12 204 ALA A O 1
ATOM 1558 N N . LEU A 1 205 ? -7.006 -7.242 -1.099 1.00 97.75 205 LEU A N 1
ATOM 1559 C CA . LEU A 1 205 ? -7.503 -6.420 -2.208 1.00 97.75 205 LEU A CA 1
ATOM 1560 C C . LEU A 1 205 ? -9.003 -6.619 -2.469 1.00 97.75 205 LEU A C 1
ATOM 1562 O O . LEU A 1 205 ? -9.679 -5.701 -2.924 1.00 97.75 205 LEU A O 1
ATOM 1566 N N . LYS A 1 206 ? -9.540 -7.812 -2.209 1.00 97.31 206 LYS A N 1
ATOM 1567 C CA . LYS A 1 206 ? -10.939 -8.165 -2.490 1.00 97.31 206 LYS A CA 1
ATOM 1568 C C . LYS A 1 206 ? -11.891 -7.917 -1.322 1.00 97.31 206 LYS A C 1
ATOM 1570 O O . LYS A 1 206 ? -13.089 -8.105 -1.490 1.00 97.31 206 LYS A O 1
ATOM 1575 N N . VAL A 1 207 ? -11.383 -7.493 -0.164 1.00 95.56 207 VAL A N 1
ATOM 1576 C CA . VAL A 1 207 ? -12.212 -7.154 0.999 1.00 95.56 207 VAL A CA 1
ATOM 1577 C C . VAL A 1 207 ? -13.225 -6.075 0.612 1.00 95.56 207 VAL A C 1
ATOM 1579 O O . VAL A 1 207 ? -12.844 -4.957 0.262 1.00 95.56 207 VAL A O 1
ATOM 1582 N N . ASN A 1 208 ? -14.512 -6.401 0.674 1.00 91.81 208 ASN A N 1
ATOM 1583 C CA . ASN A 1 208 ? -15.616 -5.492 0.382 1.00 91.81 208 ASN A CA 1
ATOM 1584 C C . ASN A 1 208 ? -16.883 -5.943 1.121 1.00 91.81 208 ASN A C 1
ATOM 1586 O O . ASN A 1 208 ? -17.013 -7.125 1.434 1.00 91.81 208 ASN A O 1
ATOM 1590 N N . THR A 1 209 ? -17.810 -5.019 1.377 1.00 84.75 209 THR A N 1
ATOM 1591 C CA . THR A 1 209 ? -19.135 -5.314 1.962 1.00 84.75 209 THR A CA 1
ATOM 1592 C C . THR A 1 209 ? -20.292 -5.235 0.957 1.00 84.75 209 THR A C 1
ATOM 1594 O O . THR A 1 209 ? -21.443 -5.397 1.361 1.00 84.75 209 THR A O 1
ATOM 1597 N N . PHE A 1 210 ? -20.003 -5.023 -0.335 1.00 62.72 210 PHE A N 1
ATOM 1598 C CA . PHE A 1 210 ? -20.987 -4.885 -1.420 1.00 62.72 210 PHE A CA 1
ATOM 1599 C C . PHE A 1 210 ? -20.740 -5.871 -2.563 1.00 62.72 210 PHE A C 1
ATOM 1601 O O . PHE A 1 210 ? -19.549 -6.161 -2.842 1.00 62.72 210 PHE A O 1
#

Radius of gyration: 23.88 Å; chains: 1; bounding box: 46×86×57 Å

Secondary structure (DSSP, 8-state):
-------------------------PPP--HHHHHHHHHHTS---HHHHHHHHHHHHHHT--HHHHHHHHHHHHHHHHHHHHHTS-GGGEEEEEEGGGS-TT--PEEETTEEE----SSSTHHHHHHHHHHHT-SEEEEESSTTHHHHHHHHH--SEEEEEE-HHHHHHHHHHHHHHTPEEEEEEEEE-SSSS-EE-HHHHHHHHH----

Foldseek 3Di:
DDDDDDDDDDDDDDDDDDPPPDPPPDPPCPPVVVVLLVLLLDLDDPVNLVVVVVVCVVVVHDNQVSLVSSQVSLCVVLQVVQQAFQQLLEEEEAELLQDDPPQPFDQDPQGTDHPLPVRGCVNVVQVLSVVSNHNYYGHHPDLVSLLVCCVVVVGQEYEYEEASVSLVVSSNSCVVSNHRYHYFHWPDDDSHPIHGDPVVVSVSSPRHPD

Sequence (210 aa):
MHLVSLSKVNEASAHVFQEEAHPMEQPEDSSIMRVVKKIAKTKLSSLAIHKLEQLANKVGVEEKELFELYVEAKNRAQLDSFASTPYNERIVLLPQCLRAKDCPAEIGKYGYECKQCGKCSIANIIKTTKQLGYKGTFVMPGGSLAKTIMVDLKPKASLGVACSKELVMGSYLCEKVGVIGQGVQLLKDGCINTVVDLKTLKEALKVNTF

pLDDT: mean 79.44, std 23.97, range [24.52, 98.81]